Protein AF-0000000073403293 (afdb_homodimer)

Nearest PDB structures (foldseek):
  5ecy-assembly1_E  TM=7.476E-01  e=5.679E-04  Shigella flexneri
  5h4g-assembly1_B  TM=7.187E-01  e=9.114E-04  Pyrococcus horikoshii OT3
  5ecw-assembly1_A  TM=7.256E-01  e=2.086E-03  Shigella flexneri
  5ed0-assembly2_B  TM=7.318E-01  e=2.642E-03  Shigella flexneri
  3tnd-assembly1_G  TM=6.804E-01  e=2.347E-03  Shigella flexneri

Solvent-accessible surface area (backbone atoms only — not comparable to full-atom values): 13677 Å² total; per-residue (Å²): 131,66,45,23,38,34,41,45,46,60,40,46,43,31,69,27,41,91,44,96,39,22,69,38,37,53,60,64,46,71,84,54,53,52,39,31,29,43,40,64,37,51,21,49,36,36,42,76,25,60,88,60,43,68,69,38,40,52,30,37,53,53,46,55,70,72,36,52,61,38,78,58,41,72,68,33,28,52,47,20,13,68,52,76,56,84,81,58,50,64,71,55,28,41,46,52,30,45,52,55,73,45,51,84,45,47,50,38,38,31,42,75,43,67,69,56,46,53,49,39,44,74,72,68,44,49,71,43,64,58,104,130,66,44,22,39,35,41,43,46,60,39,46,43,31,70,29,42,91,44,96,39,20,69,39,38,52,62,66,46,70,84,54,52,52,39,31,30,44,39,65,37,51,20,48,35,35,41,74,25,60,88,61,45,69,69,37,40,53,30,36,52,52,46,54,70,72,38,52,60,39,78,58,41,71,67,34,28,50,48,20,12,68,51,77,58,84,81,58,48,65,73,56,27,41,45,50,28,45,51,54,72,45,50,84,45,47,50,35,38,32,41,75,42,68,69,56,46,53,50,38,44,75,72,69,43,50,72,45,62,59,104

InterPro domains:
  IPR002716 PIN domain [PF01850] (5-121)
  IPR022907 VapC family [MF_00265] (5-127)
  IPR029060 PIN-like domain superfamily [SSF88723] (5-128)

Sequence (262 aa):
MMAAIYLDSSAIVKLAVREPESDALRRYLRTRHPRVSSALARAEVMRALLDKGESARKAGRRALAHLDLLRVDKRVLDLAGGLLPFELRTLDAIHLATAQRLGVDLGRLCTYDDRMRDAAKTLGMAVIAPSMMAAIYLDSSAIVKLAVREPESDALRRYLRTRHPRVSSALARAEVMRALLDKGESARKAGRRALAHLDLLRVDKRVLDLAGGLLPFELRTLDAIHLATAQRLGVDLGRLCTYDDRMRDAAKTLGMAVIAPS

Foldseek 3Di:
DAAEEEEDLQLLLLCLDPDPLSVQSCVVCVPDDDYAWAPLSVVVNQVVCVPVDPSSNVSSVVSVVSHHHDYQDPQLQVQLVPADDPPQDSSLSSRLSVLVVCPPSHDEYEDPDPSSVVSNVVVPGHYDHGD/DAAEEEEDLQLLLLCLDPDPLSVQSCVVCVPDDDYAWAPLSVVVNQVVCVPVDPSSNVSSVVSVVSHHHDYQDPQLQVQLVPADDPPQDSSLSSGLSVLVVCPPSHDEYEDPDPSSVVSNVVVPGHYDHGD

Radius of gyration: 18.86 Å; Cα contacts (8 Å, |Δi|>4): 473; chains: 2; bounding box: 43×56×44 Å

Structure (mmCIF, N/CA/C/O backbone):
data_AF-0000000073403293-model_v1
#
loop_
_entity.id
_entity.type
_entity.pdbx_description
1 polymer 'Ribonuclease VapC'
#
loop_
_atom_site.group_PDB
_atom_site.id
_atom_site.type_symbol
_atom_site.label_atom_id
_atom_site.label_alt_id
_atom_site.label_comp_id
_atom_site.label_asym_id
_atom_site.label_entity_id
_atom_site.label_seq_id
_atom_site.pdbx_PDB_ins_code
_atom_site.Cartn_x
_atom_site.Cartn_y
_atom_site.Cartn_z
_atom_site.occupancy
_atom_site.B_iso_or_equiv
_atom_site.auth_seq_id
_atom_site.auth_comp_id
_atom_site.auth_asym_id
_atom_site.auth_atom_id
_atom_site.pdbx_PDB_model_num
ATOM 1 N N . MET A 1 1 ? 10.82 -28.734 1.763 1 60.81 1 MET A N 1
ATOM 2 C CA . MET A 1 1 ? 9.523 -28.094 1.528 1 60.81 1 MET A CA 1
ATOM 3 C C . MET A 1 1 ? 9.492 -27.422 0.159 1 60.81 1 MET A C 1
ATOM 5 O O . MET A 1 1 ? 10.531 -27.016 -0.367 1 60.81 1 MET A O 1
ATOM 9 N N . MET A 1 2 ? 8.328 -27.641 -0.596 1 81.75 2 MET A N 1
ATOM 10 C CA . MET A 1 2 ? 8.289 -27.094 -1.951 1 81.75 2 MET A CA 1
ATOM 11 C C . MET A 1 2 ? 8.32 -25.578 -1.927 1 81.75 2 MET A C 1
ATOM 13 O O . MET A 1 2 ? 7.781 -24.953 -1.009 1 81.75 2 MET A O 1
ATOM 17 N N . ALA A 1 3 ? 9.094 -25.016 -2.777 1 93.31 3 ALA A N 1
ATOM 18 C CA . ALA A 1 3 ? 9.188 -23.562 -2.869 1 93.31 3 ALA A CA 1
ATOM 19 C C . ALA A 1 3 ? 7.809 -22.938 -3.07 1 93.31 3 ALA A C 1
ATOM 21 O O . ALA A 1 3 ? 6.949 -23.516 -3.738 1 93.31 3 ALA A O 1
ATOM 22 N N . ALA A 1 4 ? 7.504 -21.906 -2.504 1 97.75 4 ALA A N 1
ATOM 23 C CA . ALA A 1 4 ? 6.195 -21.25 -2.496 1 97.75 4 ALA A CA 1
ATOM 24 C C . ALA A 1 4 ? 5.883 -20.625 -3.855 1 97.75 4 ALA A C 1
ATOM 26 O O . ALA A 1 4 ? 6.789 -20.203 -4.574 1 97.75 4 ALA A O 1
ATOM 27 N N . ILE A 1 5 ? 4.625 -20.578 -4.219 1 98.69 5 ILE A N 1
ATOM 28 C CA . ILE A 1 5 ? 4.145 -19.734 -5.309 1 98.69 5 ILE A CA 1
ATOM 29 C C . ILE A 1 5 ? 3.582 -18.422 -4.742 1 98.69 5 ILE A C 1
ATOM 31 O O . ILE A 1 5 ? 2.65 -18.438 -3.938 1 98.69 5 ILE A O 1
ATOM 35 N N . TYR A 1 6 ? 4.191 -17.391 -5.141 1 98.88 6 TYR A N 1
ATOM 36 C CA . TYR A 1 6 ? 3.729 -16.062 -4.746 1 98.88 6 TYR A CA 1
ATOM 37 C C . TYR A 1 6 ? 2.721 -15.508 -5.746 1 98.88 6 TYR A C 1
ATOM 39 O O . TYR A 1 6 ? 3 -15.453 -6.949 1 98.88 6 TYR A O 1
ATOM 47 N N . LEU A 1 7 ? 1.537 -15.133 -5.273 1 98.94 7 LEU A N 1
ATOM 48 C CA . LEU A 1 7 ? 0.513 -14.547 -6.133 1 98.94 7 LEU A CA 1
ATOM 49 C C . LEU A 1 7 ? 0.365 -13.055 -5.863 1 98.94 7 LEU A C 1
ATOM 51 O O . LEU A 1 7 ? 0.128 -12.641 -4.723 1 98.94 7 LEU A O 1
ATOM 55 N N . ASP A 1 8 ? 0.512 -12.188 -6.93 1 98.81 8 ASP A N 1
ATOM 56 C CA . ASP A 1 8 ? 0.119 -10.797 -6.727 1 98.81 8 ASP A CA 1
ATOM 57 C C . ASP A 1 8 ? -1.388 -10.617 -6.902 1 98.81 8 ASP A C 1
ATOM 59 O O . ASP A 1 8 ? -2.115 -11.594 -7.086 1 98.81 8 ASP A O 1
ATOM 63 N N . SER A 1 9 ? -1.881 -9.406 -6.879 1 98.75 9 SER A N 1
ATOM 64 C CA . SER A 1 9 ? -3.32 -9.172 -6.852 1 98.75 9 SER A CA 1
ATOM 65 C C . SER A 1 9 ? -3.963 -9.523 -8.188 1 98.75 9 SER A C 1
ATOM 67 O O . SER A 1 9 ? -5.109 -9.969 -8.227 1 98.75 9 SER A O 1
ATOM 69 N N . SER A 1 10 ? -3.23 -9.328 -9.297 1 98.62 10 SER A N 1
ATOM 70 C CA . SER A 1 10 ? -3.799 -9.672 -10.594 1 98.62 10 SER A CA 1
ATOM 71 C C . SER A 1 10 ? -4.102 -11.164 -10.695 1 98.62 10 SER A C 1
ATOM 73 O O . SER A 1 10 ? -5.105 -11.562 -11.289 1 98.62 10 SER A O 1
ATOM 75 N N . ALA A 1 11 ? -3.246 -11.992 -10.125 1 98.81 11 ALA A N 1
ATOM 76 C CA . ALA A 1 11 ? -3.459 -13.438 -10.102 1 98.81 11 ALA A CA 1
ATOM 77 C C . ALA A 1 11 ? -4.609 -13.812 -9.172 1 98.81 11 ALA A C 1
ATOM 79 O O . ALA A 1 11 ? -5.434 -14.664 -9.5 1 98.81 11 ALA A O 1
ATOM 80 N N . ILE A 1 12 ? -4.707 -13.195 -8.078 1 98.88 12 ILE A N 1
ATOM 81 C CA . ILE A 1 12 ? -5.73 -13.523 -7.09 1 98.88 12 ILE A CA 1
ATOM 82 C C . ILE A 1 12 ? -7.109 -13.148 -7.633 1 98.88 12 ILE A C 1
ATOM 84 O O . ILE A 1 12 ? -8.078 -13.898 -7.457 1 98.88 12 ILE A O 1
ATOM 88 N N . VAL A 1 13 ? -7.191 -11.984 -8.297 1 98.69 13 VAL A N 1
ATOM 89 C CA . VAL A 1 13 ? -8.453 -11.57 -8.906 1 98.69 13 VAL A CA 1
ATOM 90 C C . VAL A 1 13 ? -8.914 -12.617 -9.914 1 98.69 13 VAL A C 1
ATOM 92 O O . VAL A 1 13 ? -10.109 -12.93 -9.984 1 98.69 13 VAL A O 1
ATOM 95 N N . LYS A 1 14 ? -7.988 -13.25 -10.617 1 98.38 14 LYS A N 1
ATOM 96 C CA . LYS A 1 14 ? -8.32 -14.273 -11.602 1 98.38 14 LYS A CA 1
ATOM 97 C C . LYS A 1 14 ? -8.859 -15.531 -10.922 1 98.38 14 LYS A C 1
ATOM 99 O O . LYS A 1 14 ? -9.586 -16.312 -11.539 1 98.38 14 LYS A O 1
ATOM 104 N N . LEU A 1 15 ? -8.477 -15.75 -9.672 1 98.25 15 LEU A N 1
ATOM 105 C CA . LEU A 1 15 ? -9 -16.875 -8.922 1 98.25 15 LEU A CA 1
ATOM 106 C C . LEU A 1 15 ? -10.406 -16.578 -8.391 1 98.25 15 LEU A C 1
ATOM 108 O O . LEU A 1 15 ? -11.18 -17.5 -8.125 1 98.25 15 LEU A O 1
ATOM 112 N N . ALA A 1 16 ? -10.734 -15.297 -8.258 1 98.25 16 ALA A N 1
ATOM 113 C CA . ALA A 1 16 ? -12 -14.875 -7.656 1 98.25 16 ALA A CA 1
ATOM 114 C C . ALA A 1 16 ? -13.094 -14.75 -8.711 1 98.25 16 ALA A C 1
ATOM 116 O O . ALA A 1 16 ? -14.219 -15.227 -8.5 1 98.25 16 ALA A O 1
ATOM 117 N N . VAL A 1 17 ? -12.789 -14.086 -9.812 1 97.56 17 VAL A N 1
ATOM 118 C CA . VAL A 1 17 ? -13.758 -13.852 -10.875 1 97.56 17 VAL A CA 1
ATOM 119 C C . VAL A 1 17 ? -13.242 -14.438 -12.18 1 97.56 17 VAL A C 1
ATOM 121 O O . VAL A 1 17 ? -12.055 -14.352 -12.484 1 97.56 17 VAL A O 1
ATOM 124 N N . ARG A 1 18 ? -14.094 -15.055 -12.945 1 96.12 18 ARG A N 1
ATOM 125 C CA . ARG A 1 18 ? -13.695 -15.695 -14.195 1 96.12 18 ARG A CA 1
ATOM 126 C C . ARG A 1 18 ? -13.266 -14.664 -15.234 1 96.12 18 ARG A C 1
ATOM 128 O O . ARG A 1 18 ? -14.031 -13.758 -15.57 1 96.12 18 ARG A O 1
ATOM 135 N N . GLU A 1 19 ? -12.133 -14.758 -15.602 1 95.81 19 GLU A N 1
ATOM 136 C CA . GLU A 1 19 ? -11.453 -13.969 -16.625 1 95.81 19 GLU A CA 1
ATOM 137 C C . GLU A 1 19 ? -10.578 -14.852 -17.516 1 95.81 19 GLU A C 1
ATOM 139 O O . GLU A 1 19 ? -10.414 -16.047 -17.25 1 95.81 19 GLU A O 1
ATOM 144 N N . PRO A 1 20 ? -10.195 -14.211 -18.688 1 97.25 20 PRO A N 1
ATOM 145 C CA . PRO A 1 20 ? -9.188 -14.961 -19.453 1 97.25 20 PRO A CA 1
ATOM 146 C C . PRO A 1 20 ? -8.07 -15.508 -18.562 1 97.25 20 PRO A C 1
ATOM 148 O O . PRO A 1 20 ? -7.605 -14.812 -17.656 1 97.25 20 PRO A O 1
ATOM 151 N N . GLU A 1 21 ? -7.637 -16.812 -18.609 1 98.06 21 GLU A N 1
ATOM 152 C CA . GLU A 1 21 ? -6.527 -17.531 -17.984 1 98.06 21 GLU A CA 1
ATOM 153 C C . GLU A 1 21 ? -6.922 -18.062 -16.609 1 98.06 21 GLU A C 1
ATOM 155 O O . GLU A 1 21 ? -6.121 -18.719 -15.938 1 98.06 21 GLU A O 1
ATOM 160 N N . SER A 1 22 ? -8.188 -17.766 -16.156 1 98.5 22 SER A N 1
ATOM 161 C CA . SER A 1 22 ? -8.617 -18.234 -14.844 1 98.5 22 SER A CA 1
ATOM 162 C C . SER A 1 22 ? -8.516 -19.75 -14.734 1 98.5 22 SER A C 1
ATOM 164 O O . SER A 1 22 ? -7.965 -20.266 -13.766 1 98.5 22 SER A O 1
ATOM 166 N N . ASP A 1 23 ? -9.023 -20.438 -15.75 1 98.25 23 ASP A N 1
ATOM 167 C CA . ASP A 1 23 ? -9.031 -21.906 -15.695 1 98.25 23 ASP A CA 1
ATOM 168 C C . ASP A 1 23 ? -7.617 -22.469 -15.719 1 98.25 23 ASP A C 1
ATOM 170 O O . ASP A 1 23 ? -7.305 -23.406 -14.977 1 98.25 23 ASP A O 1
ATOM 174 N N . ALA A 1 24 ? -6.773 -21.891 -16.531 1 98.62 24 ALA A N 1
ATOM 175 C CA . ALA A 1 24 ? -5.379 -22.328 -16.594 1 98.62 24 ALA A CA 1
ATOM 176 C C . ALA A 1 24 ? -4.66 -22.094 -15.273 1 98.62 24 ALA A C 1
ATOM 178 O O . ALA A 1 24 ? -3.895 -22.938 -14.82 1 98.62 24 ALA A O 1
ATOM 179 N N . LEU A 1 25 ? -4.93 -20.953 -14.664 1 98.75 25 LEU A N 1
ATOM 180 C CA . LEU A 1 25 ? -4.309 -20.641 -13.383 1 98.75 25 LEU A CA 1
ATOM 181 C C . LEU A 1 25 ? -4.773 -21.609 -12.297 1 98.75 25 LEU A C 1
ATOM 183 O O . LEU A 1 25 ? -3.959 -22.125 -11.531 1 98.75 25 LEU A O 1
ATOM 187 N N . ARG A 1 26 ? -6.035 -21.875 -12.234 1 98.25 26 ARG A N 1
ATOM 188 C CA . ARG A 1 26 ? -6.578 -22.797 -11.242 1 98.25 26 ARG A CA 1
ATOM 189 C C . ARG A 1 26 ? -5.984 -24.188 -11.398 1 98.25 26 ARG A C 1
ATOM 191 O O . ARG A 1 26 ? -5.633 -24.828 -10.406 1 98.25 26 ARG A O 1
ATOM 198 N N . ARG A 1 27 ? -5.871 -24.609 -12.625 1 98.06 27 ARG A N 1
ATOM 199 C CA . ARG A 1 27 ? -5.289 -25.922 -12.898 1 98.06 27 ARG A CA 1
ATOM 200 C C . ARG A 1 27 ? -3.832 -25.969 -12.445 1 98.06 27 ARG A C 1
ATOM 202 O O . ARG A 1 27 ? -3.404 -26.953 -11.828 1 98.06 27 ARG A O 1
ATOM 209 N N . TYR A 1 28 ? -3.105 -24.938 -12.727 1 98.25 28 TYR A N 1
ATOM 210 C CA . TYR A 1 28 ? -1.692 -24.859 -12.375 1 98.25 28 TYR A CA 1
ATOM 211 C C . TYR A 1 28 ? -1.506 -24.922 -10.859 1 98.25 28 TYR A C 1
ATOM 213 O O . TYR A 1 28 ? -0.584 -25.578 -10.375 1 98.25 28 TYR A O 1
ATOM 221 N N . LEU A 1 29 ? -2.387 -24.266 -10.141 1 97.81 29 LEU A N 1
ATOM 222 C CA . LEU A 1 29 ? -2.223 -24.094 -8.703 1 97.81 29 LEU A CA 1
ATOM 223 C C . LEU A 1 29 ? -2.781 -25.297 -7.945 1 97.81 29 LEU A C 1
ATOM 225 O O . LEU A 1 29 ? -2.535 -25.438 -6.746 1 97.81 29 LEU A O 1
ATOM 229 N N . ARG A 1 30 ? -3.506 -26.125 -8.555 1 95.75 30 ARG A N 1
ATOM 230 C CA . ARG A 1 30 ? -4.281 -27.172 -7.91 1 95.75 30 ARG A CA 1
ATOM 231 C C . ARG A 1 30 ? -3.406 -28 -6.969 1 95.75 30 ARG A C 1
ATOM 233 O O . ARG A 1 30 ? -3.82 -28.312 -5.852 1 95.75 30 ARG A O 1
ATOM 240 N N . THR A 1 31 ? -2.141 -28.266 -7.305 1 93.94 31 THR A N 1
ATOM 241 C CA . THR A 1 31 ? -1.297 -29.156 -6.508 1 93.94 31 THR A CA 1
ATOM 242 C C . THR A 1 31 ? -0.053 -28.422 -6.02 1 93.94 31 THR A C 1
ATOM 244 O O . THR A 1 31 ? 0.928 -29.047 -5.617 1 93.94 31 THR A O 1
ATOM 247 N N . ARG A 1 32 ? -0.084 -27.156 -6.141 1 94.69 32 ARG A N 1
ATOM 248 C CA . ARG A 1 32 ? 1.127 -26.391 -5.824 1 94.69 32 ARG A CA 1
ATOM 249 C C . ARG A 1 32 ? 0.932 -25.547 -4.578 1 94.69 32 ARG A C 1
ATOM 251 O O . ARG A 1 32 ? 0.174 -24.562 -4.602 1 94.69 32 ARG A O 1
ATOM 258 N N . HIS A 1 33 ? 1.599 -26 -3.58 1 95.12 33 HIS A N 1
ATOM 259 C CA . HIS A 1 33 ? 1.605 -25.344 -2.275 1 95.12 33 HIS A CA 1
ATOM 260 C C . HIS A 1 33 ? 3.023 -25.234 -1.728 1 95.12 33 HIS A C 1
ATOM 262 O O . HIS A 1 33 ? 3.904 -26.016 -2.096 1 95.12 33 HIS A O 1
ATOM 268 N N . PRO A 1 34 ? 3.232 -24.281 -0.813 1 97.56 34 PRO A N 1
ATOM 269 C CA . PRO A 1 34 ? 2.311 -23.266 -0.304 1 97.56 34 PRO A CA 1
ATOM 270 C C . PRO A 1 34 ? 2.074 -22.141 -1.299 1 97.56 34 PRO A C 1
ATOM 272 O O . PRO A 1 34 ? 2.924 -21.875 -2.152 1 97.56 34 PRO A O 1
ATOM 275 N N . ARG A 1 35 ? 0.909 -21.469 -1.306 1 98.69 35 ARG A N 1
ATOM 276 C CA . ARG A 1 35 ? 0.543 -20.25 -2.014 1 98.69 35 ARG A CA 1
ATOM 277 C C . ARG A 1 35 ? 0.546 -19.047 -1.073 1 98.69 35 ARG A C 1
ATOM 279 O O . ARG A 1 35 ? -0.118 -19.062 -0.035 1 98.69 35 ARG A O 1
ATOM 286 N N . VAL A 1 36 ? 1.301 -18.062 -1.451 1 98.81 36 VAL A N 1
ATOM 287 C CA . VAL A 1 36 ? 1.51 -16.938 -0.535 1 98.81 36 VAL A CA 1
ATOM 288 C C . VAL A 1 36 ? 1.297 -15.617 -1.271 1 98.81 36 VAL A C 1
ATOM 290 O O . VAL A 1 36 ? 1.32 -15.578 -2.504 1 98.81 36 VAL A O 1
ATOM 293 N N . SER A 1 37 ? 1.006 -14.617 -0.572 1 98.94 37 SER A N 1
ATOM 294 C CA . SER A 1 37 ? 0.943 -13.25 -1.067 1 98.94 37 SER A CA 1
ATOM 295 C C . SER A 1 37 ? 1.215 -12.242 0.049 1 98.94 37 SER A C 1
ATOM 297 O O . SER A 1 37 ? 1.333 -12.625 1.216 1 98.94 37 SER A O 1
ATOM 299 N N . SER A 1 38 ? 1.418 -11.039 -0.344 1 98.94 38 SER A N 1
ATOM 300 C CA . SER A 1 38 ? 1.429 -9.945 0.627 1 98.94 38 SER A CA 1
ATOM 301 C C . SER A 1 38 ? 0.04 -9.719 1.212 1 98.94 38 SER A C 1
ATOM 303 O O . SER A 1 38 ? -0.958 -9.75 0.488 1 98.94 38 SER A O 1
ATOM 305 N N . ALA A 1 39 ? -0.044 -9.391 2.531 1 98.94 39 ALA A N 1
ATOM 306 C CA . ALA A 1 39 ? -1.31 -8.984 3.137 1 98.94 39 ALA A CA 1
ATOM 307 C C . ALA A 1 39 ? -1.905 -7.777 2.41 1 98.94 39 ALA A C 1
ATOM 309 O O . ALA A 1 39 ? -3.109 -7.531 2.492 1 98.94 39 ALA A O 1
ATOM 310 N N . LEU A 1 40 ? -1.099 -7.07 1.65 1 98.94 40 LEU A N 1
ATOM 311 C CA . LEU A 1 40 ? -1.535 -5.945 0.831 1 98.94 40 LEU A CA 1
ATOM 312 C C . LEU A 1 40 ? -2.689 -6.355 -0.08 1 98.94 40 LEU A C 1
ATOM 314 O O . LEU A 1 40 ? -3.576 -5.547 -0.363 1 98.94 40 LEU A O 1
ATOM 318 N N . ALA A 1 41 ? -2.727 -7.602 -0.45 1 98.94 41 ALA A N 1
ATOM 319 C CA . ALA A 1 41 ? -3.721 -8.125 -1.385 1 98.94 41 ALA A CA 1
ATOM 320 C C . ALA A 1 41 ? -5.125 -8.023 -0.799 1 98.94 41 ALA A C 1
ATOM 322 O O . ALA A 1 41 ? -6.113 -7.98 -1.54 1 98.94 41 ALA A O 1
ATOM 323 N N . ARG A 1 42 ? -5.266 -8.023 0.544 1 98.94 42 ARG A N 1
ATOM 324 C CA . ARG A 1 42 ? -6.57 -7.863 1.178 1 98.94 42 ARG A CA 1
ATOM 325 C C . ARG A 1 42 ? -7.27 -6.602 0.682 1 98.94 42 ARG A C 1
ATOM 327 O O . ARG A 1 42 ? -8.453 -6.641 0.328 1 98.94 42 ARG A O 1
ATOM 334 N N . ALA A 1 43 ? -6.527 -5.484 0.615 1 98.94 43 ALA A N 1
ATOM 335 C CA . ALA A 1 43 ? -7.102 -4.234 0.13 1 98.94 43 ALA A CA 1
ATOM 336 C C . ALA A 1 43 ? -7.254 -4.25 -1.389 1 98.94 43 ALA A C 1
ATOM 338 O O . ALA A 1 43 ? -8.305 -3.896 -1.918 1 98.94 43 ALA A O 1
ATOM 339 N N . GLU A 1 44 ? -6.227 -4.719 -2.074 1 98.88 44 GLU A N 1
ATOM 340 C CA . GLU A 1 44 ? -6.141 -4.621 -3.529 1 98.88 44 GLU A CA 1
ATOM 341 C C . GLU A 1 44 ? -7.258 -5.418 -4.199 1 98.88 44 GLU A C 1
ATOM 343 O O . GLU A 1 44 ? -7.941 -4.906 -5.09 1 98.88 44 GLU A O 1
ATOM 348 N N . VAL A 1 45 ? -7.406 -6.645 -3.777 1 98.88 45 VAL A N 1
ATOM 349 C CA . VAL A 1 45 ? -8.367 -7.547 -4.41 1 98.88 45 VAL A CA 1
ATOM 350 C C . VAL A 1 45 ? -9.789 -7.066 -4.133 1 98.88 45 VAL A C 1
ATOM 352 O O . VAL A 1 45 ? -10.609 -6.988 -5.047 1 98.88 45 VAL A O 1
ATOM 355 N N . MET A 1 46 ? -10.07 -6.672 -2.869 1 98.81 46 MET A N 1
ATOM 356 C CA . MET A 1 46 ? -11.422 -6.242 -2.516 1 98.81 46 MET A CA 1
ATOM 357 C C . MET A 1 46 ? -11.781 -4.934 -3.211 1 98.81 46 MET A C 1
ATOM 359 O O . MET A 1 46 ? -12.914 -4.746 -3.645 1 98.81 46 MET A O 1
ATOM 363 N N . ARG A 1 47 ? -10.828 -4.055 -3.354 1 98.69 47 ARG A N 1
ATOM 364 C CA . ARG A 1 47 ? -11.102 -2.814 -4.07 1 98.69 47 ARG A CA 1
ATOM 365 C C . ARG A 1 47 ? -11.359 -3.08 -5.551 1 98.69 47 ARG A C 1
ATOM 367 O O . ARG A 1 47 ? -12.219 -2.445 -6.16 1 98.69 47 ARG A O 1
ATOM 374 N N . ALA A 1 48 ? -10.617 -3.955 -6.172 1 98.06 48 ALA A N 1
ATOM 375 C CA . ALA A 1 48 ? -10.773 -4.285 -7.586 1 98.06 48 ALA A CA 1
ATOM 376 C C . ALA A 1 48 ? -12.156 -4.859 -7.863 1 98.06 48 ALA A C 1
ATOM 378 O O . ALA A 1 48 ? -12.664 -4.754 -8.984 1 98.06 48 ALA A O 1
ATOM 379 N N . LEU A 1 49 ? -12.758 -5.438 -6.824 1 98.25 49 LEU A N 1
ATOM 380 C CA . LEU A 1 49 ? -14.016 -6.148 -7.031 1 98.25 49 LEU A CA 1
ATOM 381 C C . LEU A 1 49 ? -15.188 -5.352 -6.473 1 98.25 49 LEU A C 1
ATOM 383 O O . LEU A 1 49 ? -16.328 -5.832 -6.465 1 98.25 49 LEU A O 1
ATOM 387 N N . LEU A 1 50 ? -14.906 -4.188 -5.957 1 97.38 50 LEU A N 1
ATOM 388 C CA . LEU A 1 50 ? -15.859 -3.391 -5.199 1 97.38 50 LEU A CA 1
ATOM 389 C C . LEU A 1 50 ? -17.125 -3.133 -6.02 1 97.38 50 LEU A C 1
ATOM 391 O O . LEU A 1 50 ? -18.234 -3.174 -5.484 1 97.38 50 LEU A O 1
ATOM 395 N N . ASP A 1 51 ? -17 -2.908 -7.293 1 96.31 51 ASP A N 1
ATOM 396 C CA . ASP A 1 51 ? -18.141 -2.547 -8.125 1 96.31 51 ASP A CA 1
ATOM 397 C C . ASP A 1 51 ? -18.625 -3.74 -8.953 1 96.31 51 ASP A C 1
ATOM 399 O O . ASP A 1 51 ? -19.344 -3.574 -9.938 1 96.31 51 ASP A O 1
ATOM 403 N N . LYS A 1 52 ? -18.156 -4.992 -8.625 1 96.62 52 LYS A N 1
ATOM 404 C CA . LYS A 1 52 ? -18.453 -6.164 -9.438 1 96.62 52 LYS A CA 1
ATOM 405 C C . LYS A 1 52 ? -19.547 -7.012 -8.797 1 96.62 52 LYS A C 1
ATOM 407 O O . LYS A 1 52 ? -19.828 -8.125 -9.25 1 96.62 52 LYS A O 1
ATOM 412 N N . GLY A 1 53 ? -20.172 -6.496 -7.699 1 95.56 53 GLY A N 1
ATOM 413 C CA . GLY A 1 53 ? -21.281 -7.188 -7.066 1 95.56 53 GLY A CA 1
ATOM 414 C C . GLY A 1 53 ? -20.859 -8.031 -5.875 1 95.56 53 GLY A C 1
ATOM 415 O O . GLY A 1 53 ? -19.688 -8.336 -5.707 1 95.56 53 GLY A O 1
ATOM 416 N N . GLU A 1 54 ? -21.812 -8.438 -5.062 1 96.88 54 GLU A N 1
ATOM 417 C CA . GLU A 1 54 ? -21.562 -9.133 -3.801 1 96.88 54 GLU A CA 1
ATOM 418 C C . GLU A 1 54 ? -20.953 -10.516 -4.039 1 96.88 54 GLU A C 1
ATOM 420 O O . GLU A 1 54 ? -20.109 -10.969 -3.264 1 96.88 54 GLU A O 1
ATOM 425 N N . SER A 1 55 ? -21.39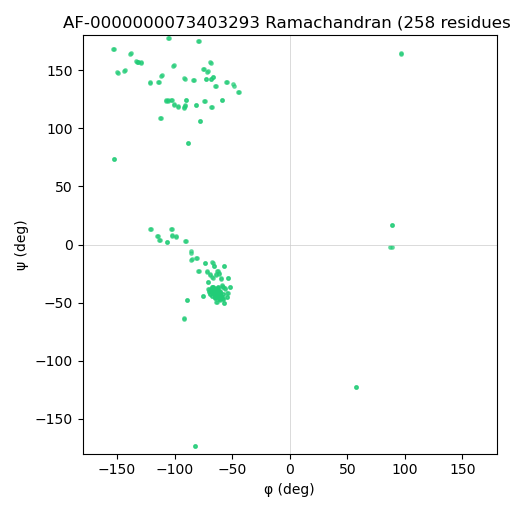1 -11.164 -5.09 1 97.94 55 SER A N 1
ATOM 426 C CA . SER A 1 55 ? -20.859 -12.484 -5.402 1 97.94 55 SER A CA 1
ATOM 427 C C . SER A 1 55 ? -19.359 -12.43 -5.691 1 97.94 55 SER A C 1
ATOM 429 O O . SER A 1 55 ? -18.594 -13.281 -5.23 1 97.94 55 SER A O 1
ATOM 431 N N . ALA A 1 56 ? -18.953 -11.414 -6.457 1 98.19 56 ALA A N 1
ATOM 432 C CA . ALA A 1 56 ? -17.531 -11.219 -6.762 1 98.19 56 ALA A CA 1
ATOM 433 C C . ALA A 1 56 ? -16.734 -10.93 -5.492 1 98.19 56 ALA A C 1
ATOM 435 O O . ALA A 1 56 ? -15.641 -11.469 -5.309 1 98.19 56 ALA A O 1
ATOM 436 N N . ARG A 1 57 ? -17.328 -10.141 -4.629 1 98.31 57 ARG A N 1
ATOM 437 C CA . ARG A 1 57 ? -16.656 -9.781 -3.389 1 98.31 57 ARG A CA 1
ATOM 438 C C . ARG A 1 57 ? -16.516 -10.984 -2.469 1 98.31 57 ARG A C 1
ATOM 440 O O . ARG A 1 57 ? -15.477 -11.172 -1.831 1 98.31 57 ARG A O 1
ATOM 447 N N . LYS A 1 58 ? -17.516 -11.82 -2.395 1 98.56 58 LYS A N 1
ATOM 448 C CA . LYS A 1 58 ? -17.453 -13.055 -1.618 1 98.56 58 LYS A CA 1
ATOM 449 C C . LYS A 1 58 ? -16.375 -13.992 -2.168 1 98.56 58 LYS A C 1
ATOM 451 O O . LYS A 1 58 ? -15.633 -14.609 -1.402 1 98.56 58 LYS A O 1
ATOM 456 N N . ALA A 1 59 ? -16.281 -14.094 -3.5 1 98.75 59 ALA A N 1
ATOM 457 C CA . ALA A 1 59 ? -15.273 -14.922 -4.148 1 98.75 59 ALA A CA 1
ATOM 458 C C . ALA A 1 59 ? -13.867 -14.398 -3.861 1 98.75 59 ALA A C 1
ATOM 460 O O . ALA A 1 59 ? -12.938 -15.18 -3.672 1 98.75 59 ALA A O 1
ATOM 461 N N . GLY A 1 60 ? -13.758 -13.094 -3.883 1 98.81 60 GLY A N 1
ATOM 462 C CA . GLY A 1 60 ? -12.484 -12.492 -3.525 1 98.81 60 GLY A CA 1
ATOM 463 C C . GLY A 1 60 ? -12.031 -12.844 -2.119 1 98.81 60 GLY A C 1
ATOM 464 O O . GLY A 1 60 ? -10.875 -13.211 -1.908 1 98.81 60 GLY A O 1
ATOM 465 N N . ARG A 1 61 ? -12.977 -12.773 -1.159 1 98.75 61 ARG A N 1
ATOM 466 C CA . ARG A 1 61 ? -12.672 -13.125 0.223 1 98.75 61 ARG A CA 1
ATOM 467 C C . ARG A 1 61 ? -12.266 -14.594 0.338 1 98.75 61 ARG A C 1
ATOM 469 O O . ARG A 1 61 ? -11.352 -14.93 1.088 1 98.75 61 ARG A O 1
ATOM 476 N N . ARG A 1 62 ? -12.945 -15.383 -0.398 1 98.75 62 ARG A N 1
ATOM 477 C CA . ARG A 1 62 ? -12.625 -16.812 -0.393 1 98.75 62 ARG A CA 1
ATOM 478 C C . ARG A 1 62 ? -11.234 -17.062 -0.967 1 98.75 62 ARG A C 1
ATOM 480 O O . ARG A 1 62 ? -10.469 -17.859 -0.423 1 98.75 62 ARG A O 1
ATOM 487 N N . ALA A 1 63 ? -10.898 -16.438 -2.09 1 98.81 63 ALA A N 1
ATOM 488 C CA . ALA A 1 63 ? -9.578 -16.578 -2.695 1 98.81 63 ALA A CA 1
ATOM 489 C C . ALA A 1 63 ? -8.477 -16.156 -1.725 1 98.81 63 ALA A C 1
ATOM 491 O O . ALA A 1 63 ? -7.465 -16.844 -1.581 1 98.81 63 ALA A O 1
ATOM 492 N N . LEU A 1 64 ? -8.711 -15.078 -1.051 1 98.88 64 LEU A N 1
ATOM 493 C CA . LEU A 1 64 ? -7.738 -14.562 -0.095 1 98.88 64 LEU A CA 1
ATOM 494 C C . LEU A 1 64 ? -7.578 -15.516 1.087 1 98.88 64 LEU A C 1
ATOM 496 O O . LEU A 1 64 ? -6.473 -15.695 1.6 1 98.88 64 LEU A O 1
ATOM 500 N N . ALA A 1 65 ? -8.672 -16.125 1.494 1 98.62 65 ALA A N 1
ATOM 501 C CA . ALA A 1 65 ? -8.672 -17 2.662 1 98.62 65 ALA A CA 1
ATOM 502 C C . ALA A 1 65 ? -7.855 -18.266 2.402 1 98.62 65 ALA A C 1
ATOM 504 O O . ALA A 1 65 ? -7.449 -18.953 3.344 1 98.62 65 ALA A O 1
ATOM 505 N N . HIS A 1 66 ? -7.551 -18.547 1.16 1 97.75 66 HIS A N 1
ATOM 506 C CA . HIS A 1 66 ? -6.828 -19.766 0.8 1 97.75 66 HIS A CA 1
ATOM 507 C C . HIS A 1 66 ? -5.344 -19.484 0.603 1 97.75 66 HIS A C 1
ATOM 509 O O . HIS A 1 66 ? -4.594 -20.359 0.167 1 97.75 66 HIS A O 1
ATOM 515 N N . LEU A 1 67 ? -4.941 -18.328 0.907 1 98.75 67 LEU A N 1
ATOM 516 C CA . LEU A 1 67 ? -3.543 -17.922 0.783 1 98.75 67 LEU A CA 1
ATOM 517 C C . LEU A 1 67 ? -2.922 -17.688 2.156 1 98.75 67 LEU A C 1
ATOM 519 O O . LEU A 1 67 ? -3.609 -17.281 3.092 1 98.75 67 LEU A O 1
ATOM 523 N N . ASP A 1 68 ? -1.663 -18.016 2.271 1 98.62 68 ASP A N 1
ATOM 524 C CA . ASP A 1 68 ? -0.886 -17.469 3.383 1 98.62 68 ASP A CA 1
ATOM 525 C C . ASP A 1 68 ? -0.479 -16.031 3.117 1 98.62 68 ASP A C 1
ATOM 527 O O . ASP A 1 68 ? 0.427 -15.766 2.322 1 98.62 68 ASP A O 1
ATOM 531 N N . LEU A 1 69 ? -1.107 -15.07 3.779 1 98.88 69 LEU A N 1
ATOM 532 C CA . LEU A 1 69 ? -0.834 -13.656 3.568 1 98.88 69 LEU A CA 1
ATOM 533 C C . LEU A 1 69 ? 0.243 -13.164 4.527 1 98.88 69 LEU A C 1
ATOM 535 O O . LEU A 1 69 ? 0.051 -13.18 5.746 1 98.88 69 LEU A O 1
ATOM 539 N N . LEU A 1 70 ? 1.287 -12.734 3.949 1 98.88 70 LEU A N 1
ATOM 540 C CA . LEU A 1 70 ? 2.436 -12.281 4.727 1 98.88 70 LEU A CA 1
ATOM 541 C C . LEU A 1 70 ? 2.256 -10.828 5.16 1 98.88 70 LEU A C 1
ATOM 543 O O . LEU A 1 70 ? 1.781 -10 4.383 1 98.88 70 LEU A O 1
ATOM 547 N N . ARG A 1 71 ? 2.67 -10.531 6.34 1 98.75 71 ARG A N 1
ATOM 548 C CA . ARG A 1 71 ? 2.441 -9.219 6.934 1 98.75 71 ARG A CA 1
ATOM 549 C C . ARG A 1 71 ? 3.211 -8.141 6.184 1 98.75 71 ARG A C 1
ATOM 551 O O . ARG A 1 71 ? 4.352 -8.352 5.77 1 98.75 71 ARG A O 1
ATOM 558 N N . VAL A 1 72 ? 2.57 -6.984 6.102 1 98.81 72 VAL A N 1
ATOM 559 C CA . VAL A 1 72 ? 3.238 -5.77 5.641 1 98.81 72 VAL A CA 1
ATOM 560 C C . VAL A 1 72 ? 3.891 -5.059 6.82 1 98.81 72 VAL A C 1
ATOM 562 O O . VAL A 1 72 ? 3.307 -4.137 7.398 1 98.81 72 VAL A O 1
ATOM 565 N N . ASP A 1 73 ? 5.109 -5.465 7.098 1 98.75 73 ASP A N 1
ATOM 566 C CA . ASP A 1 73 ? 5.766 -4.922 8.289 1 98.75 73 ASP A CA 1
ATOM 567 C C . ASP A 1 73 ? 6.832 -3.898 7.906 1 98.75 73 ASP A C 1
ATOM 569 O O . ASP A 1 73 ? 7 -3.578 6.727 1 98.75 73 ASP A O 1
ATOM 573 N N . LYS A 1 74 ? 7.43 -3.342 8.961 1 98.62 74 LYS A N 1
ATOM 574 C CA . LYS A 1 74 ? 8.422 -2.287 8.781 1 98.62 74 LYS A CA 1
ATOM 575 C C . LYS A 1 74 ? 9.531 -2.734 7.828 1 98.62 74 LYS A C 1
ATOM 577 O O . LYS A 1 74 ? 9.961 -1.966 6.965 1 98.62 74 LYS A O 1
ATOM 582 N N . ARG A 1 75 ? 10 -3.955 7.941 1 98.56 75 ARG A N 1
ATOM 583 C CA . ARG A 1 75 ? 11.102 -4.461 7.121 1 98.56 75 ARG A CA 1
ATOM 584 C C . ARG A 1 75 ? 10.711 -4.504 5.648 1 98.56 75 ARG A C 1
ATOM 586 O O . ARG A 1 75 ? 11.477 -4.074 4.785 1 98.56 75 ARG A O 1
ATOM 593 N N . VAL A 1 76 ? 9.5 -5.008 5.352 1 98.88 76 VAL A N 1
ATOM 594 C CA . VAL A 1 76 ? 9.016 -5.09 3.98 1 98.88 76 VAL A CA 1
ATOM 595 C C . VAL A 1 76 ? 8.875 -3.684 3.398 1 98.88 76 VAL A C 1
ATOM 597 O O . VAL A 1 76 ? 9.289 -3.43 2.266 1 98.88 76 VAL A O 1
ATOM 600 N N . LEU A 1 77 ? 8.328 -2.758 4.164 1 98.94 77 LEU A N 1
ATOM 601 C CA . LEU A 1 77 ? 8.086 -1.403 3.684 1 98.94 77 LEU A CA 1
ATOM 602 C C . LEU A 1 77 ? 9.398 -0.668 3.443 1 98.94 77 LEU A C 1
ATOM 604 O O . LEU A 1 77 ? 9.539 0.065 2.461 1 98.94 77 LEU A O 1
ATOM 608 N N . ASP A 1 78 ? 10.352 -0.884 4.332 1 98.75 78 ASP A N 1
ATOM 609 C CA . ASP A 1 78 ? 11.656 -0.262 4.145 1 98.75 78 ASP A CA 1
ATOM 610 C C . ASP A 1 78 ? 12.352 -0.81 2.9 1 98.75 78 ASP A C 1
ATOM 612 O O . ASP A 1 78 ? 12.953 -0.053 2.133 1 98.75 78 ASP A O 1
ATOM 616 N N . LEU A 1 79 ? 12.289 -2.109 2.695 1 98.56 79 LEU A N 1
ATOM 617 C CA . LEU A 1 79 ? 12.852 -2.721 1.501 1 98.56 79 LEU A CA 1
ATOM 618 C C . LEU A 1 79 ? 12.18 -2.189 0.242 1 98.56 79 LEU A C 1
ATOM 620 O O . LEU A 1 79 ? 12.852 -1.812 -0.718 1 98.56 79 LEU A O 1
ATOM 624 N N . ALA A 1 80 ? 10.875 -2.115 0.198 1 98.81 80 ALA A N 1
ATOM 625 C CA . ALA A 1 80 ? 10.102 -1.635 -0.945 1 98.81 80 ALA A CA 1
ATOM 626 C C . ALA A 1 80 ? 10.5 -0.21 -1.317 1 98.81 80 ALA A C 1
ATOM 628 O O . ALA A 1 80 ? 10.547 0.141 -2.5 1 98.81 80 ALA A O 1
ATOM 629 N N . GLY A 1 81 ? 10.797 0.584 -0.302 1 98.62 81 GLY A N 1
ATOM 630 C CA . GLY A 1 81 ? 11.148 1.98 -0.51 1 98.62 81 GLY A CA 1
ATOM 631 C C . GLY A 1 81 ? 12.414 2.164 -1.324 1 98.62 81 GLY A C 1
ATOM 632 O O . GLY A 1 81 ? 12.609 3.211 -1.944 1 98.62 81 GLY A O 1
ATOM 633 N N . GLY A 1 82 ? 13.258 1.147 -1.343 1 97.81 82 GLY A N 1
ATOM 634 C CA . GLY A 1 82 ? 14.555 1.281 -1.995 1 97.81 82 GLY A CA 1
ATOM 635 C C . GLY A 1 82 ? 14.695 0.411 -3.23 1 97.81 82 GLY A C 1
ATOM 636 O O . GLY A 1 82 ? 15.742 0.402 -3.875 1 97.81 82 GLY A O 1
ATOM 637 N N . LEU A 1 83 ? 13.656 -0.27 -3.604 1 97.75 83 LEU A N 1
ATOM 638 C CA . LEU A 1 83 ? 13.758 -1.228 -4.699 1 9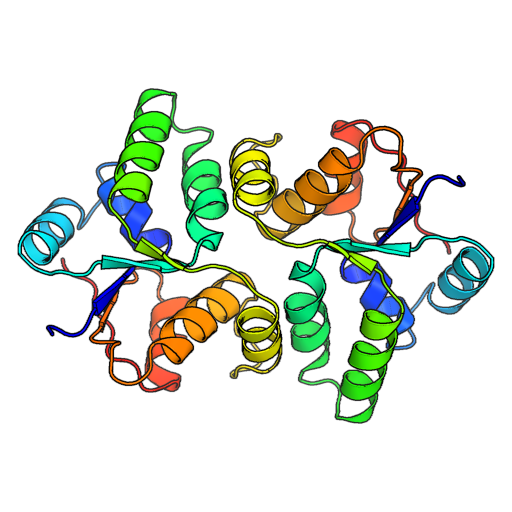7.75 83 LEU A CA 1
ATOM 639 C C . LEU A 1 83 ? 13.875 -0.51 -6.039 1 97.75 83 LEU A C 1
ATOM 641 O O . LEU A 1 83 ? 13.219 0.507 -6.266 1 97.75 83 LEU A O 1
ATOM 645 N N . LEU A 1 84 ? 14.68 -1.061 -6.914 1 95.38 84 LEU A N 1
ATOM 646 C CA . LEU A 1 84 ? 14.805 -0.589 -8.289 1 95.38 84 LEU A CA 1
ATOM 647 C C . LEU A 1 84 ? 14.023 -1.479 -9.242 1 95.38 84 LEU A C 1
ATOM 649 O O . LEU A 1 84 ? 13.727 -2.633 -8.93 1 95.38 84 LEU A O 1
ATOM 653 N N . PRO A 1 85 ? 13.617 -0.875 -10.375 1 94.56 85 PRO A N 1
ATOM 654 C CA . PRO A 1 85 ? 13.961 0.43 -10.945 1 94.56 85 PRO A CA 1
ATOM 655 C C . PRO A 1 85 ? 13.188 1.577 -10.297 1 94.56 85 PRO A C 1
ATOM 657 O O . PRO A 1 85 ? 12.234 1.342 -9.555 1 94.56 85 PRO A O 1
ATOM 660 N N . PHE A 1 86 ? 13.508 2.832 -10.695 1 92.44 86 PHE A N 1
ATOM 661 C CA . PHE A 1 86 ? 12.922 4.031 -10.102 1 92.44 86 PHE A CA 1
ATOM 662 C C . PHE A 1 86 ? 11.438 4.125 -10.422 1 92.44 86 PHE A C 1
ATOM 664 O O . PHE A 1 86 ? 10.656 4.652 -9.633 1 92.44 86 PHE A O 1
ATOM 671 N N . GLU A 1 87 ? 11.078 3.559 -11.547 1 93.38 87 GLU A N 1
ATOM 672 C CA . GLU A 1 87 ? 9.727 3.732 -12.047 1 93.38 87 GLU A CA 1
ATOM 673 C C . GLU A 1 87 ? 8.773 2.705 -11.445 1 93.38 87 GLU A C 1
ATOM 675 O O . GLU A 1 87 ? 7.562 2.771 -11.656 1 93.38 87 GLU A O 1
ATOM 680 N N . LEU A 1 88 ? 9.352 1.774 -10.68 1 96.75 88 LEU A N 1
ATOM 681 C CA . LEU A 1 88 ? 8.539 0.749 -10.039 1 96.75 88 LEU A CA 1
ATOM 682 C C . LEU A 1 88 ? 7.492 1.379 -9.125 1 96.75 88 LEU A C 1
ATOM 684 O O . LEU A 1 88 ? 7.828 2.174 -8.25 1 96.75 88 LEU A O 1
ATOM 688 N N . ARG A 1 89 ? 6.191 1.076 -9.32 1 97.19 89 ARG A N 1
ATOM 689 C CA . ARG A 1 89 ? 5.109 1.631 -8.516 1 97.19 89 ARG A CA 1
ATOM 690 C C . ARG A 1 89 ? 5.156 1.089 -7.086 1 97.19 89 ARG A C 1
ATOM 692 O O . ARG A 1 89 ? 5.629 -0.026 -6.855 1 97.19 89 ARG A O 1
ATOM 699 N N . THR A 1 90 ? 4.602 1.794 -6.172 1 98.56 90 THR A N 1
ATOM 700 C CA . THR A 1 90 ? 4.723 1.485 -4.75 1 98.56 90 THR A CA 1
ATOM 701 C C . THR A 1 90 ? 4.051 0.154 -4.426 1 98.56 90 THR A C 1
ATOM 703 O O . THR A 1 90 ? 4.613 -0.673 -3.709 1 98.56 90 THR A O 1
ATOM 706 N N . LEU A 1 91 ? 2.805 -0.085 -4.98 1 98.69 91 LEU A N 1
ATOM 707 C CA . LEU A 1 91 ? 2.127 -1.348 -4.703 1 98.69 91 LEU A CA 1
ATOM 708 C C . LEU A 1 91 ? 2.943 -2.527 -5.223 1 98.69 91 LEU A C 1
ATOM 710 O O . LEU A 1 91 ? 3.113 -3.525 -4.516 1 98.69 91 LEU A O 1
ATOM 714 N N . ASP A 1 92 ? 3.514 -2.418 -6.406 1 98.56 92 ASP A N 1
ATOM 715 C CA . ASP A 1 92 ? 4.363 -3.463 -6.973 1 98.56 92 ASP A CA 1
ATOM 716 C C . ASP A 1 92 ? 5.621 -3.66 -6.133 1 98.56 92 ASP A C 1
ATOM 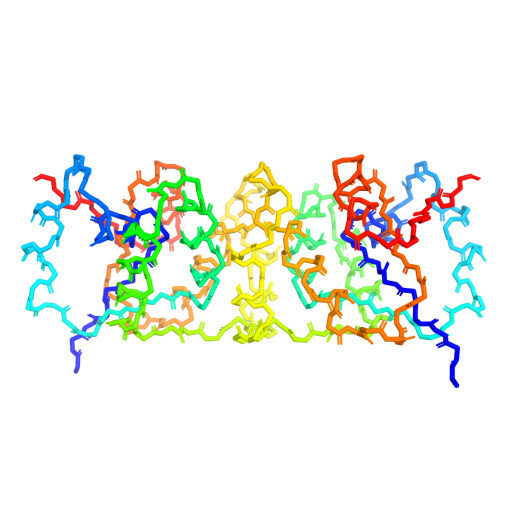718 O O . ASP A 1 92 ? 6.047 -4.793 -5.895 1 98.56 92 ASP A O 1
ATOM 722 N N . ALA A 1 93 ? 6.203 -2.557 -5.668 1 98.81 93 ALA A N 1
ATOM 723 C CA . ALA A 1 93 ? 7.406 -2.615 -4.84 1 98.81 93 ALA A CA 1
ATOM 724 C C . ALA A 1 93 ? 7.148 -3.398 -3.557 1 98.81 93 ALA A C 1
ATOM 726 O O . ALA A 1 93 ? 7.996 -4.18 -3.119 1 98.81 93 ALA A O 1
ATOM 727 N N . ILE A 1 94 ? 6.023 -3.207 -2.969 1 98.94 94 ILE A N 1
ATOM 728 C CA . ILE A 1 94 ? 5.707 -3.896 -1.723 1 98.94 94 ILE A CA 1
ATOM 729 C C . ILE A 1 94 ? 5.512 -5.387 -1.992 1 98.94 94 ILE A C 1
ATOM 731 O O . ILE A 1 94 ? 5.988 -6.227 -1.226 1 98.94 94 ILE A O 1
ATOM 735 N N . HIS A 1 95 ? 4.828 -5.723 -3.051 1 98.94 95 HIS A N 1
ATOM 736 C CA . HIS A 1 95 ? 4.695 -7.129 -3.424 1 98.94 95 HIS A CA 1
ATOM 737 C C . HIS A 1 95 ? 6.059 -7.766 -3.668 1 98.94 95 HIS A C 1
ATOM 739 O O . HIS A 1 95 ? 6.336 -8.859 -3.17 1 98.94 95 HIS A O 1
ATOM 745 N N . LEU A 1 96 ? 6.918 -7.09 -4.383 1 98.88 96 LEU A N 1
ATOM 746 C CA . LEU A 1 96 ? 8.211 -7.656 -4.742 1 98.88 96 LEU A CA 1
ATOM 747 C C . LEU A 1 96 ? 9.125 -7.742 -3.521 1 98.88 96 LEU A C 1
ATOM 749 O O . LEU A 1 96 ? 9.875 -8.711 -3.373 1 98.88 96 LEU A O 1
ATOM 753 N N . ALA A 1 97 ? 9.055 -6.723 -2.645 1 98.88 97 ALA A N 1
ATOM 754 C CA . ALA A 1 97 ? 9.797 -6.785 -1.386 1 98.88 97 ALA A CA 1
ATOM 755 C C . ALA A 1 97 ? 9.328 -7.961 -0.534 1 98.88 97 ALA A C 1
ATOM 757 O O . ALA A 1 97 ? 10.148 -8.648 0.082 1 98.88 97 ALA A O 1
ATOM 758 N N . THR A 1 98 ? 8.039 -8.172 -0.493 1 98.88 98 THR A N 1
ATOM 759 C CA . THR A 1 98 ? 7.477 -9.305 0.237 1 98.88 98 THR A CA 1
ATOM 760 C C . THR A 1 98 ? 7.992 -10.617 -0.329 1 98.88 98 THR A C 1
ATOM 762 O O . THR A 1 98 ? 8.445 -11.492 0.421 1 98.88 98 THR A O 1
ATOM 765 N N . ALA A 1 99 ? 7.953 -10.734 -1.631 1 98.75 99 ALA A N 1
ATOM 766 C CA . ALA A 1 99 ? 8.445 -11.938 -2.295 1 98.75 99 ALA A CA 1
ATOM 767 C C . ALA A 1 99 ? 9.93 -12.148 -2.01 1 98.75 99 ALA A C 1
ATOM 769 O O . ALA A 1 99 ? 10.367 -13.273 -1.752 1 98.75 99 ALA A O 1
ATOM 770 N N . GLN A 1 100 ? 10.695 -11.125 -2.029 1 97.94 100 GLN A N 1
ATOM 771 C CA . GLN A 1 100 ? 12.133 -11.195 -1.801 1 97.94 100 GLN A CA 1
ATOM 772 C C . GLN A 1 100 ? 12.445 -11.719 -0.4 1 97.94 100 GLN A C 1
ATOM 774 O O . GLN A 1 100 ? 13.43 -12.43 -0.2 1 97.94 100 GLN A O 1
ATOM 779 N N . ARG A 1 101 ? 11.664 -11.359 0.531 1 97.5 101 ARG A N 1
ATOM 780 C CA . ARG A 1 101 ? 11.898 -11.75 1.918 1 97.5 101 ARG A CA 1
ATOM 781 C C . ARG A 1 101 ? 11.75 -13.258 2.096 1 97.5 101 ARG A C 1
ATOM 783 O O . ARG A 1 101 ? 12.227 -13.82 3.084 1 97.5 101 ARG A O 1
ATOM 790 N N . LEU A 1 102 ? 11.102 -13.898 1.159 1 97.12 102 LEU A N 1
ATOM 791 C CA . LEU A 1 102 ? 10.953 -15.344 1.222 1 97.12 102 LEU A CA 1
ATOM 792 C C . LEU A 1 102 ? 12.273 -16.047 0.924 1 97.12 102 LEU A C 1
ATOM 794 O O . LEU A 1 102 ? 12.469 -17.203 1.299 1 97.12 102 LEU A O 1
ATOM 798 N N . GLY A 1 103 ? 13.172 -15.336 0.206 1 95.31 103 GLY A N 1
ATOM 799 C CA . GLY A 1 103 ? 14.477 -15.906 -0.097 1 95.31 103 GLY A CA 1
ATOM 800 C C . GLY A 1 103 ? 14.398 -17.219 -0.838 1 95.31 103 GLY A C 1
ATOM 801 O O . GLY A 1 103 ? 13.711 -17.328 -1.858 1 95.31 103 GLY A O 1
ATOM 802 N N . VAL A 1 104 ? 14.969 -18.25 -0.29 1 93.94 104 VAL A N 1
ATOM 803 C CA . VAL A 1 104 ? 15.086 -19.547 -0.93 1 93.94 104 VAL A CA 1
ATOM 804 C C . VAL A 1 104 ? 13.727 -20.25 -0.943 1 93.94 104 VAL A C 1
ATOM 806 O O . VAL A 1 104 ? 13.516 -21.203 -1.687 1 93.94 104 VAL A O 1
ATOM 809 N N . ASP A 1 105 ? 12.859 -19.75 -0.146 1 96.38 105 ASP A N 1
ATOM 810 C CA . ASP A 1 105 ? 11.531 -20.359 -0.064 1 96.38 105 ASP A CA 1
ATOM 811 C C . ASP A 1 105 ? 10.641 -19.891 -1.213 1 96.38 105 ASP A C 1
ATOM 813 O O . ASP A 1 105 ? 9.562 -20.438 -1.438 1 96.38 105 ASP A O 1
ATOM 817 N N . LEU A 1 106 ? 11.094 -18.875 -1.925 1 97.19 106 LEU A N 1
ATOM 818 C CA . LEU A 1 106 ? 10.336 -18.406 -3.076 1 97.19 106 LEU A CA 1
ATOM 819 C C . LEU A 1 106 ? 10.602 -19.266 -4.301 1 97.19 106 LEU A C 1
ATOM 821 O O . LEU A 1 106 ? 11.734 -19.359 -4.777 1 97.19 106 LEU A O 1
ATOM 825 N N . GLY A 1 107 ? 9.57 -19.859 -4.824 1 97.75 107 GLY A N 1
ATOM 826 C CA . GLY A 1 107 ? 9.68 -20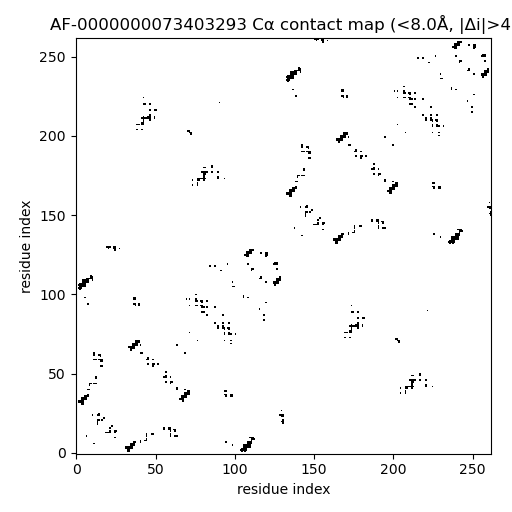.625 -6.051 1 97.75 107 GLY A CA 1
ATOM 827 C C . GLY A 1 107 ? 9.406 -19.797 -7.297 1 97.75 107 GLY A C 1
ATOM 828 O O . GLY A 1 107 ? 10.297 -19.609 -8.133 1 97.75 107 GLY A O 1
ATOM 829 N N . ARG A 1 108 ? 8.203 -19.312 -7.434 1 98.25 108 ARG A N 1
ATOM 830 C CA . ARG A 1 108 ? 7.77 -18.516 -8.586 1 98.25 108 ARG A CA 1
ATOM 831 C C . ARG A 1 108 ? 6.812 -17.406 -8.164 1 98.25 108 ARG A C 1
ATOM 833 O O . ARG A 1 108 ? 6.109 -17.531 -7.156 1 98.25 108 ARG A O 1
ATOM 840 N N . LEU A 1 109 ? 6.875 -16.391 -8.891 1 98.81 109 LEU A N 1
ATOM 841 C CA . LEU A 1 109 ? 5.918 -15.289 -8.734 1 98.81 109 LEU A CA 1
ATOM 842 C C . LEU A 1 109 ? 4.902 -15.297 -9.875 1 98.81 109 LEU A C 1
ATOM 844 O O . LEU A 1 109 ? 5.277 -15.297 -11.047 1 98.81 109 LEU A O 1
ATOM 848 N N . CYS A 1 110 ? 3.682 -15.352 -9.508 1 98.94 110 CYS A N 1
ATOM 849 C CA . CYS A 1 110 ? 2.598 -15.367 -10.484 1 98.94 110 CYS A CA 1
ATOM 850 C C . CYS A 1 110 ? 1.963 -13.984 -10.609 1 98.94 110 CYS A C 1
ATOM 852 O O . CYS A 1 110 ? 1.441 -13.445 -9.633 1 98.94 110 CYS A O 1
ATOM 854 N N . THR A 1 111 ? 1.982 -13.43 -11.766 1 98.88 111 THR A N 1
ATOM 855 C CA . THR A 1 111 ? 1.381 -12.125 -12.047 1 98.88 111 THR A CA 1
ATOM 856 C C . THR A 1 111 ? 0.903 -12.055 -13.5 1 98.88 111 THR A C 1
ATOM 858 O O . THR A 1 111 ? 1.5 -12.672 -14.383 1 98.88 111 THR A O 1
ATOM 861 N N . TYR A 1 112 ? -0.155 -11.297 -13.703 1 98.62 112 TYR A N 1
ATOM 862 C CA . TYR A 1 112 ? -0.668 -11.07 -15.047 1 98.62 112 TYR A CA 1
ATOM 863 C C . TYR A 1 112 ? -0.538 -9.602 -15.438 1 98.62 112 TYR A C 1
ATOM 865 O O . TYR A 1 112 ? -1.137 -9.156 -16.422 1 98.62 112 TYR A O 1
ATOM 873 N N . ASP A 1 113 ? 0.103 -8.844 -14.625 1 97.62 113 ASP A N 1
ATOM 874 C CA . ASP A 1 113 ? 0.463 -7.461 -14.906 1 97.62 113 ASP A CA 1
ATOM 875 C C . ASP A 1 113 ? 1.845 -7.371 -15.547 1 97.62 113 ASP A C 1
ATOM 877 O O . ASP A 1 113 ? 2.848 -7.73 -14.93 1 97.62 113 ASP A O 1
ATOM 881 N N . ASP A 1 114 ? 1.944 -6.848 -16.703 1 97.44 114 ASP A N 1
ATOM 882 C CA . ASP A 1 114 ? 3.172 -6.801 -17.5 1 97.44 114 ASP A CA 1
ATOM 883 C C . ASP A 1 114 ? 4.246 -5.977 -16.797 1 97.44 114 ASP A C 1
ATOM 885 O O . ASP A 1 114 ? 5.426 -6.336 -16.812 1 97.44 114 ASP A O 1
ATOM 889 N N . ARG A 1 115 ? 3.869 -4.914 -16.203 1 96.12 115 ARG A N 1
ATOM 890 C CA . ARG A 1 115 ? 4.828 -4.074 -15.5 1 96.12 115 ARG A CA 1
ATOM 891 C C . ARG A 1 115 ? 5.418 -4.805 -14.297 1 96.12 115 ARG A C 1
ATOM 893 O O . ARG A 1 115 ? 6.629 -4.77 -14.078 1 96.12 115 ARG A O 1
ATOM 900 N N . MET A 1 116 ? 4.551 -5.477 -13.602 1 96.88 116 MET A N 1
ATOM 901 C CA . MET A 1 116 ? 4.988 -6.301 -12.477 1 96.88 116 MET A CA 1
ATOM 902 C C . MET A 1 116 ? 5.91 -7.422 -12.945 1 96.88 116 MET A C 1
ATOM 904 O O . MET A 1 116 ? 6.918 -7.715 -12.305 1 96.88 116 MET A O 1
ATOM 908 N N . ARG A 1 117 ? 5.551 -8.031 -14 1 97.94 117 ARG A N 1
ATOM 909 C CA . ARG A 1 117 ? 6.34 -9.117 -14.578 1 97.94 117 ARG A CA 1
ATOM 910 C C . ARG A 1 117 ? 7.758 -8.648 -14.891 1 97.94 117 ARG A C 1
ATOM 912 O O . ARG A 1 117 ? 8.727 -9.289 -14.492 1 97.94 117 ARG A O 1
ATOM 919 N N . ASP A 1 118 ? 7.855 -7.559 -15.57 1 97.62 118 ASP A N 1
ATOM 920 C CA . ASP A 1 118 ? 9.156 -7.035 -15.977 1 97.62 118 ASP A CA 1
ATOM 921 C C . ASP A 1 118 ? 10.008 -6.676 -14.766 1 97.62 118 ASP A C 1
ATOM 923 O O . ASP A 1 118 ? 11.203 -6.984 -14.727 1 97.62 118 ASP A O 1
ATOM 927 N N . ALA A 1 119 ? 9.438 -6.047 -13.773 1 97.62 119 ALA A N 1
ATOM 928 C CA . ALA A 1 119 ? 10.148 -5.676 -12.547 1 97.62 119 ALA A CA 1
ATOM 929 C C . ALA A 1 119 ? 10.633 -6.918 -11.805 1 97.62 119 ALA A C 1
ATOM 931 O O . ALA A 1 119 ? 11.766 -6.957 -11.32 1 97.62 119 ALA A O 1
ATOM 932 N N . ALA A 1 120 ? 9.758 -7.887 -11.711 1 98.19 120 ALA A N 1
ATOM 933 C CA . ALA A 1 120 ? 10.102 -9.125 -11.016 1 98.19 120 ALA A CA 1
ATOM 934 C C . ALA A 1 120 ? 11.281 -9.812 -11.688 1 98.19 120 ALA A C 1
ATOM 936 O O . ALA A 1 120 ? 12.211 -10.273 -11.016 1 98.19 120 ALA A O 1
ATOM 937 N N . LYS A 1 121 ? 11.266 -9.867 -13 1 97.81 121 LYS A N 1
ATOM 938 C CA . LYS A 1 121 ? 12.352 -10.492 -13.75 1 97.81 121 LYS A CA 1
ATOM 939 C C . LYS A 1 121 ? 13.656 -9.734 -13.547 1 97.81 121 LYS A C 1
ATOM 941 O O . LYS A 1 121 ? 14.719 -10.344 -13.406 1 97.81 121 LYS A O 1
ATOM 946 N N . THR A 1 122 ? 13.547 -8.461 -13.555 1 96 122 THR A N 1
ATOM 947 C CA . THR A 1 122 ? 14.719 -7.629 -13.32 1 96 122 THR A CA 1
ATOM 948 C C . THR A 1 122 ? 15.328 -7.922 -11.953 1 96 122 THR A C 1
ATOM 950 O O . THR A 1 122 ? 16.547 -7.832 -11.773 1 96 122 THR A O 1
ATOM 953 N N . LEU A 1 123 ? 14.531 -8.336 -11.008 1 96 123 LEU A N 1
ATOM 954 C CA . LEU A 1 123 ? 14.977 -8.625 -9.648 1 96 123 LEU A CA 1
ATOM 955 C C . LEU A 1 123 ? 15.375 -10.086 -9.508 1 96 123 LEU A C 1
ATOM 957 O O . LEU A 1 123 ? 15.648 -10.562 -8.406 1 96 123 LEU A O 1
ATOM 961 N N . GLY A 1 124 ? 15.312 -10.789 -10.633 1 96.62 124 GLY A N 1
ATOM 962 C CA . GLY A 1 124 ? 15.836 -12.148 -10.656 1 96.62 124 GLY A CA 1
ATOM 963 C C . GLY A 1 124 ? 14.812 -13.195 -10.266 1 96.62 124 GLY A C 1
ATOM 964 O O . GLY A 1 124 ? 15.164 -14.328 -9.945 1 96.62 124 GLY A O 1
ATOM 965 N N . MET A 1 125 ? 13.602 -12.844 -10.289 1 98 125 MET A N 1
ATOM 966 C CA . MET A 1 125 ? 12.57 -13.805 -9.898 1 98 125 MET A CA 1
ATOM 967 C C . MET A 1 125 ? 12.062 -14.578 -11.109 1 98 125 MET A C 1
ATOM 969 O O . MET A 1 125 ? 11.945 -14.023 -12.203 1 98 125 MET A O 1
ATOM 973 N N . ALA A 1 126 ? 11.805 -15.836 -10.859 1 98.38 126 ALA A N 1
ATOM 974 C CA . ALA A 1 126 ? 11.078 -16.609 -11.859 1 98.38 126 ALA A CA 1
ATOM 975 C C . ALA A 1 126 ? 9.602 -16.219 -11.883 1 98.38 126 ALA A C 1
ATOM 977 O O . ALA A 1 126 ? 8.922 -16.266 -10.859 1 98.38 126 ALA A O 1
ATOM 978 N N . VAL A 1 127 ? 9.125 -15.812 -13.07 1 98.75 127 VAL A N 1
ATOM 979 C CA . VAL A 1 127 ? 7.754 -15.32 -13.172 1 98.75 127 VAL A CA 1
ATOM 980 C C . VAL A 1 127 ? 6.926 -16.266 -14.031 1 98.75 127 VAL A C 1
ATOM 982 O O . VAL A 1 127 ? 7.406 -16.766 -15.047 1 98.75 127 VAL A O 1
ATOM 985 N N . ILE A 1 128 ? 5.691 -16.469 -13.578 1 98.75 128 ILE A N 1
ATOM 986 C CA . ILE A 1 128 ? 4.781 -17.312 -14.344 1 98.75 128 ILE A CA 1
ATOM 987 C C . ILE A 1 128 ? 3.457 -16.594 -14.562 1 98.75 128 ILE A C 1
ATOM 989 O O . ILE A 1 128 ? 3.107 -15.688 -13.805 1 98.75 128 ILE A O 1
ATOM 993 N N . ALA A 1 129 ? 2.771 -17 -15.57 1 98.75 129 ALA A N 1
ATOM 994 C CA . ALA A 1 129 ? 1.422 -16.562 -15.93 1 98.75 129 ALA A CA 1
ATOM 995 C C . ALA A 1 129 ? 0.69 -17.656 -16.703 1 98.75 129 ALA A C 1
ATOM 997 O O . ALA A 1 129 ? 0.486 -17.547 -17.906 1 98.75 129 ALA A O 1
ATOM 998 N N . PRO A 1 130 ? 0.303 -18.656 -16 1 98.56 130 PRO A N 1
ATOM 999 C CA . PRO A 1 130 ? -0.382 -19.766 -16.703 1 98.56 130 PRO A CA 1
ATOM 1000 C C . PRO A 1 130 ? -1.504 -19.266 -17.609 1 98.56 130 PRO A C 1
ATOM 1002 O O . PRO A 1 130 ? -2.246 -18.359 -17.25 1 98.56 130 PRO A O 1
ATOM 1005 N N . SER A 1 131 ? -1.633 -19.859 -18.906 1 96.69 131 SER A N 1
ATOM 1006 C CA . SER A 1 131 ? -2.617 -19.375 -19.875 1 96.69 131 SER A CA 1
ATOM 1007 C C . SER A 1 131 ? -3.121 -20.5 -20.766 1 96.69 131 SER A C 1
ATOM 1009 O O . SER A 1 131 ? -2.461 -21.531 -20.906 1 96.69 131 SER A O 1
ATOM 1011 N N . MET B 1 1 ? -6.227 14.844 25.422 1 60.66 1 MET B N 1
ATOM 1012 C CA . MET B 1 1 ? -5.109 14.797 24.484 1 60.66 1 MET B CA 1
ATOM 1013 C C . MET B 1 1 ? -5.488 15.445 23.156 1 60.66 1 MET B C 1
ATOM 1015 O O . MET B 1 1 ? -6.664 15.469 22.781 1 60.66 1 MET B O 1
ATOM 1019 N N . MET B 1 2 ? -4.516 16.328 22.609 1 81.94 2 MET B N 1
ATOM 1020 C CA . MET B 1 2 ? -4.875 17.031 21.391 1 81.94 2 MET B CA 1
ATOM 1021 C C . MET B 1 2 ? -5.082 16.062 20.219 1 81.94 2 MET B C 1
ATOM 1023 O O . MET B 1 2 ? -4.41 15.031 20.141 1 81.94 2 MET B O 1
ATOM 1027 N N . ALA B 1 3 ? -6.105 16.281 19.469 1 93.38 3 ALA B N 1
ATOM 1028 C CA . ALA B 1 3 ? -6.391 15.422 18.312 1 93.38 3 ALA B CA 1
ATOM 1029 C C . ALA B 1 3 ? -5.191 15.352 17.375 1 93.38 3 ALA B C 1
ATOM 1031 O O . ALA B 1 3 ? -4.461 16.328 17.203 1 93.38 3 ALA B O 1
ATOM 1032 N N . ALA B 1 4 ? -4.871 14.305 16.844 1 97.69 4 ALA B N 1
ATOM 1033 C CA . ALA B 1 4 ? -3.691 14.047 16.016 1 97.69 4 ALA B CA 1
ATOM 1034 C C . ALA B 1 4 ? -3.811 14.734 14.664 1 97.69 4 ALA B C 1
ATOM 1036 O O . ALA B 1 4 ? -4.914 14.906 14.141 1 97.69 4 ALA B O 1
ATOM 1037 N N . ILE B 1 5 ? -2.701 15.133 14.094 1 98.69 5 ILE B N 1
ATOM 1038 C CA . ILE B 1 5 ? -2.619 15.492 12.68 1 98.69 5 ILE B CA 1
ATOM 1039 C C . ILE B 1 5 ? -2.096 14.297 11.875 1 98.69 5 ILE B C 1
ATOM 1041 O O . ILE B 1 5 ? -0.996 13.805 12.141 1 98.69 5 ILE B O 1
ATOM 1045 N N . TYR B 1 6 ? -2.904 13.875 11 1 98.88 6 TYR B N 1
ATOM 1046 C CA . TYR B 1 6 ? -2.521 12.789 10.102 1 98.88 6 TYR B CA 1
ATOM 1047 C C . TYR B 1 6 ? -1.866 13.328 8.836 1 98.88 6 TYR B C 1
ATOM 1049 O O . TYR B 1 6 ? -2.436 14.18 8.148 1 98.88 6 TYR B O 1
ATOM 1057 N N . LEU B 1 7 ? -0.654 12.875 8.523 1 98.94 7 LEU B N 1
ATOM 1058 C CA . LEU B 1 7 ? 0.049 13.281 7.316 1 98.94 7 LEU B CA 1
ATOM 1059 C C . LEU B 1 7 ? 0.079 12.148 6.297 1 98.94 7 LEU B C 1
ATOM 1061 O O . LEU B 1 7 ? 0.544 11.047 6.598 1 98.94 7 LEU B O 1
ATOM 1065 N N . ASP B 1 8 ? -0.433 12.398 5.043 1 98.81 8 ASP B N 1
ATOM 1066 C CA . ASP B 1 8 ? -0.169 11.414 4.004 1 98.81 8 ASP B CA 1
ATOM 1067 C C . ASP B 1 8 ? 1.216 11.617 3.393 1 98.81 8 ASP B C 1
ATOM 1069 O O . ASP B 1 8 ? 1.984 12.461 3.852 1 98.81 8 ASP B O 1
ATOM 1073 N N . SER B 1 9 ? 1.533 10.891 2.348 1 98.75 9 SER B N 1
ATOM 1074 C CA . SER B 1 9 ? 2.895 10.891 1.822 1 98.75 9 SER B CA 1
ATOM 1075 C C . SER B 1 9 ? 3.225 12.211 1.139 1 98.75 9 SER B C 1
ATOM 1077 O O . SER B 1 9 ? 4.371 12.672 1.174 1 98.75 9 SER B O 1
ATOM 1079 N N . SER B 1 10 ? 2.23 12.859 0.527 1 98.62 10 SER B N 1
ATOM 1080 C CA . SER B 1 10 ? 2.494 14.133 -0.125 1 98.62 10 SER B CA 1
ATOM 1081 C C . SER B 1 10 ? 2.939 15.188 0.884 1 98.62 10 SER B C 1
ATOM 1083 O O . SER B 1 10 ? 3.799 16.016 0.583 1 98.62 10 SER B O 1
ATOM 1085 N N . ALA B 1 11 ? 2.361 15.172 2.068 1 98.81 11 ALA B N 1
ATOM 1086 C CA . ALA B 1 11 ? 2.744 16.094 3.135 1 98.81 11 ALA B CA 1
ATOM 1087 C C . ALA B 1 11 ? 4.129 15.758 3.684 1 98.81 11 ALA B C 1
ATOM 1089 O O . ALA B 1 11 ? 4.938 16.656 3.936 1 98.81 11 ALA B O 1
ATOM 1090 N N . ILE B 1 12 ? 4.414 14.539 3.838 1 98.88 12 ILE B N 1
ATOM 1091 C CA . ILE B 1 12 ? 5.684 14.117 4.414 1 98.88 12 ILE B CA 1
ATOM 1092 C C . ILE B 1 12 ? 6.828 14.461 3.461 1 98.88 12 ILE B C 1
ATOM 1094 O O . ILE B 1 12 ? 7.891 14.914 3.893 1 98.88 12 ILE B O 1
ATOM 1098 N N . VAL B 1 13 ? 6.594 14.25 2.16 1 98.69 13 VAL B N 1
ATOM 1099 C CA . VAL B 1 13 ? 7.602 14.602 1.163 1 98.69 13 VAL B CA 1
ATOM 1100 C C . VAL B 1 13 ? 7.926 16.094 1.25 1 98.69 13 VAL B C 1
ATOM 1102 O O . VAL B 1 13 ? 9.086 16.484 1.147 1 98.69 13 VAL B O 1
ATOM 1105 N N . LYS B 1 14 ? 6.941 16.922 1.548 1 98.38 14 LYS B N 1
ATOM 1106 C CA . LYS B 1 14 ? 7.141 18.359 1.667 1 98.38 14 LYS B CA 1
ATOM 1107 C C . LYS B 1 14 ? 7.977 18.703 2.896 1 98.38 14 LYS B C 1
ATOM 1109 O O . LYS B 1 14 ? 8.617 19.75 2.947 1 98.38 14 LYS B O 1
ATOM 1114 N N . LEU B 1 15 ? 7.949 17.828 3.889 1 98.25 15 LEU B N 1
ATOM 1115 C CA . LEU B 1 15 ? 8.781 18.031 5.07 1 98.25 15 LEU B CA 1
ATOM 1116 C C . LEU B 1 15 ? 10.219 17.609 4.805 1 98.25 15 LEU B C 1
ATOM 1118 O O . LEU B 1 15 ? 11.141 18.078 5.469 1 98.25 15 LEU B O 1
ATOM 1122 N N . ALA B 1 16 ? 10.414 16.734 3.816 1 98.25 16 ALA B N 1
ATOM 1123 C CA . ALA B 1 16 ? 11.727 16.156 3.533 1 98.25 16 ALA B CA 1
ATOM 1124 C C . ALA B 1 16 ? 12.5 17.016 2.541 1 98.25 16 ALA B C 1
ATOM 1126 O O . ALA B 1 16 ? 13.688 17.297 2.746 1 98.25 16 ALA B O 1
ATOM 1127 N N . VAL B 1 17 ? 11.844 17.406 1.465 1 97.5 17 VAL B N 1
ATOM 1128 C CA . VAL B 1 17 ? 12.484 18.203 0.413 1 97.5 17 VAL B CA 1
ATOM 1129 C C . VAL B 1 17 ? 11.734 19.516 0.221 1 97.5 17 VAL B C 1
ATOM 1131 O O . VAL B 1 17 ? 10.5 19.547 0.276 1 97.5 17 VAL B O 1
ATOM 1134 N N . ARG B 1 18 ? 12.438 20.594 0.03 1 96 18 ARG B N 1
ATOM 1135 C CA . ARG B 1 18 ? 11.82 21.906 -0.114 1 96 18 ARG B CA 1
ATOM 1136 C C . ARG B 1 18 ? 11.031 22 -1.414 1 96 18 ARG B C 1
ATOM 1138 O O . ARG B 1 18 ? 11.578 21.781 -2.498 1 96 18 ARG B O 1
ATOM 1145 N N . GLU B 1 19 ? 9.859 22.203 -1.279 1 95.75 19 GLU B N 1
ATOM 1146 C CA . GLU B 1 19 ? 8.867 22.391 -2.326 1 95.75 19 GLU B CA 1
ATOM 1147 C C . GLU B 1 19 ? 7.898 23.516 -1.962 1 95.75 19 GLU B C 1
ATOM 1149 O O . GLU B 1 19 ? 7.945 24.047 -0.849 1 95.75 19 GLU B O 1
ATOM 1154 N N . PRO B 1 20 ? 7.172 23.969 -3.053 1 97.25 20 PRO B N 1
ATOM 1155 C CA . PRO B 1 20 ? 6.105 24.906 -2.676 1 97.25 20 PRO B CA 1
ATOM 1156 C C . PRO B 1 20 ? 5.316 24.438 -1.455 1 97.25 20 PRO B C 1
ATOM 1158 O O . PRO B 1 20 ? 5.012 23.25 -1.332 1 97.25 20 PRO B O 1
ATOM 1161 N N . GLU B 1 21 ? 5.047 25.234 -0.375 1 98.06 21 GLU B N 1
ATOM 1162 C CA . GLU B 1 21 ? 4.219 25.078 0.816 1 98.06 21 GLU B CA 1
ATOM 1163 C C . GLU B 1 21 ? 5.004 24.422 1.948 1 98.06 21 GLU B C 1
ATOM 1165 O O . GLU B 1 21 ? 4.48 24.219 3.047 1 98.06 21 GLU B O 1
ATOM 1170 N N . SER B 1 22 ? 6.293 24.047 1.666 1 98.44 22 SER B N 1
ATOM 1171 C CA . SER B 1 22 ? 7.086 23.375 2.695 1 98.44 22 SER B CA 1
ATOM 1172 C C . SER B 1 22 ? 7.203 24.234 3.947 1 98.44 22 SER B C 1
ATOM 1174 O O . SER B 1 22 ? 6.977 23.766 5.062 1 98.44 22 SER B O 1
ATOM 1176 N N . ASP B 1 23 ? 7.523 25.516 3.75 1 98.25 23 ASP B N 1
ATOM 1177 C CA . ASP B 1 23 ? 7.723 26.406 4.891 1 98.25 23 ASP B CA 1
ATOM 1178 C C . ASP B 1 23 ? 6.422 26.594 5.668 1 98.25 23 ASP B C 1
ATOM 1180 O O . ASP B 1 23 ? 6.422 26.594 6.902 1 98.25 23 ASP B O 1
ATOM 1184 N N . ALA B 1 24 ? 5.344 26.75 4.961 1 98.62 24 ALA B N 1
ATOM 1185 C CA . ALA B 1 24 ? 4.039 26.922 5.598 1 98.62 24 ALA B CA 1
ATOM 1186 C C . ALA B 1 24 ? 3.652 25.672 6.383 1 98.62 24 ALA B C 1
ATOM 1188 O O . ALA B 1 24 ? 3.133 25.766 7.5 1 98.62 24 ALA B O 1
ATOM 1189 N N . LEU B 1 25 ? 3.92 24.516 5.809 1 98.69 25 LEU B N 1
ATOM 1190 C CA . LEU B 1 25 ? 3.604 23.25 6.477 1 98.69 25 LEU B CA 1
ATOM 1191 C C . LEU B 1 25 ? 4.438 23.094 7.742 1 98.69 25 LEU B C 1
ATOM 1193 O O . LEU B 1 25 ? 3.912 22.734 8.797 1 98.69 25 LEU B O 1
ATOM 1197 N N . ARG B 1 26 ? 5.699 23.375 7.676 1 98.19 26 ARG B N 1
ATOM 1198 C CA . ARG B 1 26 ? 6.582 23.25 8.836 1 98.19 26 ARG B CA 1
ATOM 1199 C C . ARG B 1 26 ? 6.141 24.172 9.953 1 98.19 26 ARG B C 1
ATOM 1201 O O . ARG B 1 26 ? 6.133 23.781 11.125 1 98.19 26 ARG B O 1
ATOM 1208 N N . ARG B 1 27 ? 5.785 25.375 9.578 1 98.06 27 ARG B N 1
ATOM 1209 C CA . ARG B 1 27 ? 5.316 26.344 10.57 1 98.06 27 ARG B CA 1
ATOM 1210 C C . ARG B 1 27 ? 4.035 25.859 11.242 1 98.06 27 ARG B C 1
ATOM 1212 O O . ARG B 1 27 ? 3.896 25.953 12.461 1 98.06 27 ARG B O 1
ATOM 1219 N N . TYR B 1 28 ? 3.139 25.328 10.461 1 98.25 28 TYR B N 1
ATOM 1220 C CA . TYR B 1 28 ? 1.86 24.828 10.961 1 98.25 28 TYR B CA 1
ATOM 1221 C C . TYR B 1 28 ? 2.066 23.703 11.953 1 98.25 28 TYR B C 1
ATOM 1223 O O . TYR B 1 28 ? 1.382 23.625 12.977 1 98.25 28 TYR B O 1
ATOM 1231 N N . LEU B 1 29 ? 3 22.828 11.656 1 97.81 29 LEU B N 1
ATOM 1232 C CA . LEU B 1 29 ? 3.182 21.609 12.414 1 97.81 29 LEU B CA 1
ATOM 1233 C C . LEU B 1 29 ? 4.059 21.844 13.641 1 97.81 29 LEU B C 1
ATOM 1235 O O . LEU B 1 29 ? 4.145 20.984 14.523 1 97.81 29 LEU B O 1
ATOM 1239 N N . ARG B 1 30 ? 4.695 22.922 13.727 1 95.75 30 ARG B N 1
ATOM 1240 C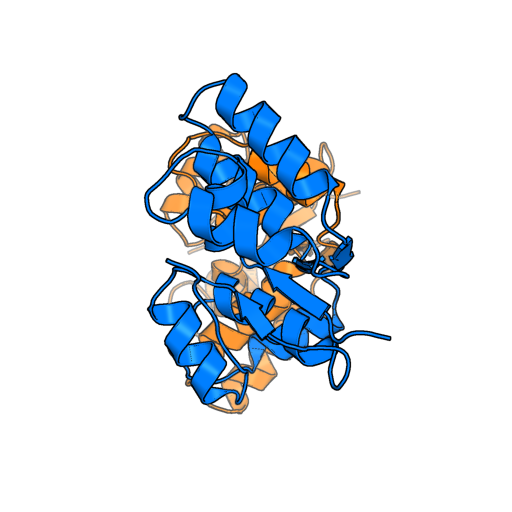 CA . ARG B 1 30 ? 5.73 23.188 14.727 1 95.75 30 ARG B CA 1
ATOM 1241 C C . ARG B 1 30 ? 5.23 22.891 16.125 1 95.75 30 ARG B C 1
ATOM 1243 O O . ARG B 1 30 ? 5.949 22.281 16.938 1 95.75 30 ARG B O 1
ATOM 1250 N N . THR B 1 31 ? 3.967 23.156 16.469 1 93.81 31 THR B N 1
ATOM 1251 C CA . THR B 1 31 ? 3.467 23 17.828 1 93.81 31 THR B CA 1
ATOM 1252 C C . THR B 1 31 ? 2.305 22 17.859 1 93.81 31 THR B C 1
ATOM 1254 O O . THR B 1 31 ? 1.54 21.984 18.828 1 93.81 31 THR B O 1
ATOM 1257 N N . ARG B 1 32 ? 2.141 21.297 16.812 1 94.56 32 ARG B N 1
ATOM 1258 C CA . ARG B 1 32 ? 0.966 20.438 16.734 1 94.56 32 ARG B CA 1
ATOM 1259 C C . ARG B 1 32 ? 1.361 18.969 16.766 1 94.56 32 ARG B C 1
ATOM 1261 O O . ARG B 1 32 ? 1.96 18.469 15.812 1 94.56 32 ARG B O 1
ATOM 1268 N N . HIS B 1 33 ? 1.031 18.438 17.875 1 95 33 HIS B N 1
ATOM 1269 C CA . HIS B 1 33 ? 1.272 17.031 18.156 1 95 33 HIS B CA 1
ATOM 1270 C C . HIS B 1 33 ? 0.034 16.359 18.75 1 95 33 HIS B C 1
ATOM 1272 O O . HIS B 1 33 ? -0.81 17.031 19.344 1 95 33 HIS B O 1
ATOM 1278 N N . PRO B 1 34 ? -0.053 15.039 18.609 1 97.5 34 PRO B N 1
ATOM 1279 C CA . PRO B 1 34 ? 0.837 14.117 17.906 1 97.5 34 PRO B CA 1
ATOM 1280 C C . PRO B 1 34 ? 0.675 14.188 16.391 1 97.5 34 PRO B C 1
ATOM 1282 O O . PRO B 1 34 ? -0.391 14.57 15.898 1 97.5 34 PRO B O 1
ATOM 1285 N N . ARG B 1 35 ? 1.71 13.914 15.586 1 98.69 35 ARG B N 1
ATOM 1286 C CA . ARG B 1 35 ? 1.735 13.727 14.133 1 98.69 35 ARG B CA 1
ATOM 1287 C C . ARG B 1 35 ? 1.821 12.242 13.773 1 98.69 35 ARG B C 1
ATOM 1289 O O . ARG B 1 35 ? 2.721 11.539 14.234 1 98.69 35 ARG B O 1
ATOM 1296 N N . VAL B 1 36 ? 0.881 11.828 12.984 1 98.81 36 VAL B N 1
ATOM 1297 C CA . VAL B 1 36 ? 0.771 10.391 12.727 1 98.81 36 VAL B CA 1
ATOM 1298 C C . VAL B 1 36 ? 0.634 10.148 11.227 1 98.81 36 VAL B C 1
ATOM 1300 O O . VAL B 1 36 ? 0.3 11.062 10.469 1 98.81 36 VAL B O 1
ATOM 1303 N N . SER B 1 37 ? 0.975 9.016 10.797 1 98.94 37 SER B N 1
ATOM 1304 C CA . SER B 1 37 ? 0.751 8.539 9.438 1 98.94 37 SER B CA 1
ATOM 1305 C C . SER B 1 37 ? 0.647 7.016 9.398 1 98.94 37 SER B C 1
ATOM 1307 O O . SER B 1 37 ? 0.852 6.348 10.414 1 98.94 37 SER B O 1
ATOM 1309 N N . SER B 1 38 ? 0.22 6.527 8.289 1 98.94 38 SER B N 1
ATOM 1310 C CA . SER B 1 38 ? 0.318 5.094 8.031 1 98.94 38 SER B CA 1
ATOM 1311 C C . SER B 1 38 ? 1.769 4.66 7.855 1 98.94 38 SER B C 1
ATOM 1313 O O . SER B 1 38 ? 2.551 5.355 7.199 1 98.94 38 SER B O 1
ATOM 1315 N N . ALA B 1 39 ? 2.133 3.453 8.359 1 98.94 39 ALA B N 1
ATOM 1316 C CA . ALA B 1 39 ? 3.449 2.881 8.094 1 98.94 39 ALA B CA 1
ATOM 1317 C C . ALA B 1 39 ? 3.695 2.748 6.594 1 98.94 39 ALA B C 1
ATOM 1319 O O . ALA B 1 39 ? 4.844 2.676 6.148 1 98.94 39 ALA B O 1
ATOM 1320 N N . LEU B 1 40 ? 2.646 2.783 5.801 1 98.94 40 LEU B N 1
ATOM 1321 C CA . LEU B 1 40 ? 2.729 2.754 4.344 1 98.94 40 LEU B CA 1
ATOM 1322 C C . LEU B 1 40 ? 3.66 3.846 3.83 1 98.94 40 LEU B C 1
ATOM 1324 O O . LEU B 1 40 ? 4.348 3.658 2.824 1 98.94 40 LEU B O 1
ATOM 1328 N N . ALA B 1 41 ? 3.752 4.926 4.559 1 98.94 41 ALA B N 1
ATOM 1329 C CA . ALA B 1 41 ? 4.535 6.09 4.156 1 98.94 41 ALA B CA 1
ATOM 1330 C C . ALA B 1 41 ? 6.02 5.754 4.078 1 98.94 41 ALA B C 1
ATOM 1332 O O . ALA B 1 41 ? 6.777 6.41 3.357 1 98.94 41 ALA B O 1
ATOM 1333 N N . ARG B 1 42 ? 6.484 4.734 4.832 1 98.94 42 ARG B N 1
ATOM 1334 C CA . ARG B 1 42 ? 7.879 4.309 4.758 1 98.94 42 ARG B CA 1
ATOM 1335 C C . ARG B 1 42 ? 8.273 3.979 3.326 1 98.94 42 ARG B C 1
ATOM 1337 O O . ARG B 1 42 ? 9.328 4.418 2.85 1 98.94 42 ARG B O 1
ATOM 1344 N N . ALA B 1 43 ? 7.41 3.238 2.623 1 98.94 43 ALA B N 1
ATOM 1345 C CA . ALA B 1 43 ? 7.691 2.887 1.234 1 98.94 43 ALA B CA 1
ATOM 1346 C C . ALA B 1 43 ? 7.457 4.078 0.31 1 98.94 43 ALA B C 1
ATOM 1348 O O . ALA B 1 43 ? 8.297 4.391 -0.538 1 98.94 43 ALA B O 1
ATOM 1349 N N . GLU B 1 44 ? 6.359 4.777 0.512 1 98.88 44 GLU B N 1
ATOM 1350 C CA . GLU B 1 44 ? 5.906 5.816 -0.405 1 98.88 44 GLU B CA 1
ATOM 1351 C C . GLU B 1 44 ? 6.902 6.969 -0.47 1 98.88 44 GLU B C 1
ATOM 1353 O O . GLU B 1 44 ? 7.281 7.41 -1.558 1 98.88 44 GLU B O 1
ATOM 1358 N N . VAL B 1 45 ? 7.297 7.438 0.682 1 98.88 45 VAL B N 1
ATOM 1359 C CA . VAL B 1 45 ? 8.172 8.602 0.761 1 98.88 45 VAL B CA 1
ATOM 1360 C C . VAL B 1 45 ? 9.547 8.258 0.206 1 98.88 45 VAL B C 1
ATOM 1362 O O . VAL B 1 45 ? 10.102 9.008 -0.602 1 98.88 45 VAL B O 1
ATOM 1365 N N . MET B 1 46 ? 10.086 7.074 0.576 1 98.81 46 MET B N 1
ATOM 1366 C CA . MET B 1 46 ? 11.422 6.691 0.12 1 98.81 46 MET B CA 1
ATOM 1367 C C . MET B 1 46 ? 11.43 6.438 -1.383 1 98.81 46 MET B C 1
ATOM 1369 O O . MET B 1 46 ? 12.398 6.789 -2.07 1 98.81 46 MET B O 1
ATOM 1373 N N . ARG B 1 47 ? 10.383 5.883 -1.905 1 98.69 47 ARG B N 1
ATOM 1374 C CA . ARG B 1 47 ? 10.312 5.68 -3.348 1 98.69 47 ARG B CA 1
ATOM 1375 C C . ARG B 1 47 ? 10.219 7.012 -4.086 1 98.69 47 ARG B C 1
ATOM 1377 O O . ARG B 1 47 ? 10.812 7.176 -5.152 1 98.69 47 ARG B O 1
ATOM 1384 N N . ALA B 1 48 ? 9.453 7.957 -3.596 1 98.06 48 ALA B N 1
ATOM 1385 C CA . ALA B 1 48 ? 9.289 9.266 -4.223 1 98.06 48 ALA B CA 1
ATOM 1386 C C . ALA B 1 48 ? 10.617 10.008 -4.293 1 98.06 48 ALA B C 1
ATOM 1388 O O . ALA B 1 48 ? 10.812 10.859 -5.164 1 98.06 48 ALA B O 1
ATOM 1389 N N . LEU B 1 49 ? 11.531 9.648 -3.379 1 98.25 49 LEU B N 1
ATOM 1390 C CA . LEU B 1 49 ? 12.773 10.406 -3.27 1 98.25 49 LEU B CA 1
ATOM 1391 C C . LEU B 1 49 ? 13.945 9.617 -3.842 1 98.25 49 LEU B C 1
ATOM 1393 O O . LEU B 1 49 ? 15.094 10.047 -3.754 1 98.25 49 LEU B O 1
ATOM 1397 N N . LEU B 1 50 ? 13.656 8.453 -4.363 1 97.38 50 LEU B N 1
ATOM 1398 C CA . LEU B 1 50 ? 14.664 7.48 -4.762 1 97.38 50 LEU B CA 1
ATOM 1399 C C . LEU B 1 50 ? 15.641 8.086 -5.762 1 97.38 50 LEU B C 1
ATOM 1401 O O . LEU B 1 50 ? 16.844 7.832 -5.695 1 97.38 50 LEU B O 1
ATOM 1405 N N . ASP B 1 51 ? 15.18 8.906 -6.652 1 96.38 51 ASP B N 1
ATOM 1406 C CA . ASP B 1 51 ? 16.031 9.453 -7.707 1 96.38 51 ASP B CA 1
ATOM 1407 C C . ASP B 1 51 ? 16.422 10.898 -7.402 1 96.38 51 ASP B C 1
ATOM 1409 O O . ASP B 1 51 ? 16.859 11.633 -8.297 1 96.38 51 ASP B O 1
ATOM 1413 N N . LYS B 1 52 ? 16.203 11.383 -6.137 1 96.62 52 LYS B N 1
ATOM 1414 C CA . LYS B 1 52 ? 16.438 12.781 -5.801 1 96.62 52 LYS B CA 1
ATOM 1415 C C . LYS B 1 52 ? 17.75 12.961 -5.039 1 96.62 52 LYS B C 1
ATOM 1417 O O . LYS B 1 52 ? 18.031 14.039 -4.527 1 96.62 52 LYS B O 1
ATOM 1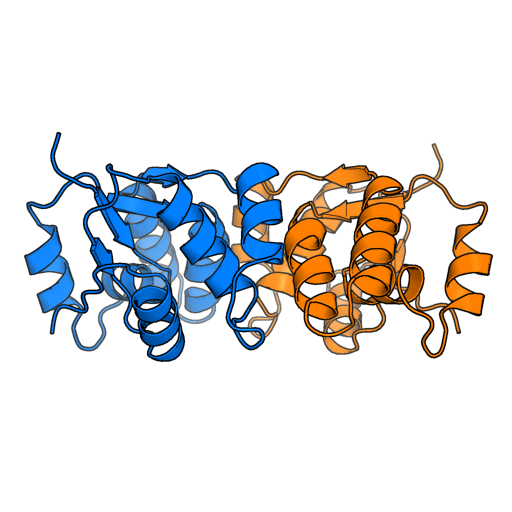422 N N . GLY B 1 53 ? 18.547 11.875 -4.941 1 95.56 53 GLY B N 1
ATOM 1423 C CA . GLY B 1 53 ? 19.859 11.961 -4.316 1 95.56 53 GLY B CA 1
ATOM 1424 C C . GLY B 1 53 ? 19.859 11.531 -2.861 1 95.56 53 GLY B C 1
ATOM 1425 O O . GLY B 1 53 ? 18.797 11.453 -2.232 1 95.56 53 GLY B O 1
ATOM 1426 N N . GLU B 1 54 ? 21.016 11.266 -2.303 1 96.88 54 GLU B N 1
ATOM 1427 C CA . GLU B 1 54 ? 21.188 10.711 -0.963 1 96.88 54 GLU B CA 1
ATOM 1428 C C . GLU B 1 54 ? 20.703 11.695 0.105 1 96.88 54 GLU B C 1
ATOM 1430 O O . GLU B 1 54 ? 20.141 11.281 1.125 1 96.88 54 GLU B O 1
ATOM 1435 N N . SER B 1 55 ? 20.938 12.969 -0.125 1 97.94 55 SER B N 1
ATOM 1436 C CA . SER B 1 55 ? 20.516 13.977 0.836 1 97.94 55 SER B CA 1
ATOM 1437 C C . SER B 1 55 ? 18.984 13.984 0.994 1 97.94 55 SER B C 1
ATOM 1439 O O . SER B 1 55 ? 18.484 14.07 2.111 1 97.94 55 SER B O 1
ATOM 1441 N N . ALA B 1 56 ? 18.281 13.875 -0.128 1 98.19 56 ALA B N 1
ATOM 1442 C CA . ALA B 1 56 ? 16.828 13.812 -0.104 1 98.19 56 ALA B CA 1
ATOM 1443 C C . ALA B 1 56 ? 16.344 12.57 0.626 1 98.19 56 ALA B C 1
ATOM 1445 O O . ALA B 1 56 ? 15.398 12.633 1.422 1 98.19 56 ALA B O 1
ATOM 1446 N N . ARG B 1 57 ? 17.031 11.477 0.381 1 98.31 57 ARG B N 1
ATOM 1447 C CA . ARG B 1 57 ? 16.641 10.219 1.012 1 98.31 57 ARG B CA 1
ATOM 1448 C C . ARG B 1 57 ? 16.891 10.258 2.516 1 98.31 57 ARG B C 1
ATOM 1450 O O . ARG B 1 57 ? 16.078 9.766 3.297 1 98.31 57 ARG B O 1
ATOM 1457 N N . LYS B 1 58 ? 17.969 10.859 2.93 1 98.56 58 LYS B N 1
ATOM 1458 C CA . LYS B 1 58 ? 18.25 11.039 4.352 1 98.56 58 LYS B CA 1
ATOM 1459 C C . LYS B 1 58 ? 17.203 11.922 5.016 1 98.56 58 LYS B C 1
ATOM 1461 O O . LYS B 1 58 ? 16.75 11.633 6.125 1 98.56 58 LYS B O 1
ATOM 1466 N N . ALA B 1 59 ? 16.797 12.992 4.332 1 98.75 59 ALA B N 1
ATOM 1467 C CA . ALA B 1 59 ? 15.758 13.891 4.836 1 98.75 59 ALA B CA 1
ATOM 1468 C C . ALA B 1 59 ? 14.414 13.172 4.953 1 98.75 59 ALA B C 1
ATOM 1470 O O . ALA B 1 59 ? 13.664 13.406 5.898 1 98.75 59 ALA B O 1
ATOM 1471 N N . GLY B 1 60 ? 14.148 12.352 3.975 1 98.81 60 GLY B N 1
ATOM 1472 C CA . GLY B 1 60 ? 12.938 11.547 4.047 1 98.81 60 GLY B CA 1
ATOM 1473 C C . GLY B 1 60 ? 12.898 10.633 5.258 1 98.81 60 GLY B C 1
ATOM 1474 O O . GLY B 1 60 ? 11.883 10.57 5.957 1 98.81 60 GLY B O 1
ATOM 1475 N N . ARG B 1 61 ? 14.047 9.961 5.535 1 98.75 61 ARG B N 1
ATOM 1476 C CA . ARG B 1 61 ? 14.141 9.094 6.703 1 98.75 61 ARG B CA 1
ATOM 1477 C C . ARG B 1 61 ? 13.953 9.883 7.992 1 98.75 61 ARG B C 1
ATOM 1479 O O . ARG B 1 61 ? 13.305 9.414 8.93 1 98.75 61 ARG B O 1
ATOM 1486 N N . ARG B 1 62 ? 14.516 11.023 7.996 1 98.69 62 ARG B N 1
ATOM 1487 C CA . ARG B 1 62 ? 14.383 11.883 9.172 1 98.69 62 ARG B CA 1
ATOM 1488 C C . ARG B 1 62 ? 12.938 12.32 9.375 1 98.69 62 ARG B C 1
ATOM 1490 O O . ARG B 1 62 ? 12.43 12.312 10.492 1 98.69 62 ARG B O 1
ATOM 1497 N N . ALA B 1 63 ? 12.258 12.75 8.312 1 98.81 63 ALA B N 1
ATOM 1498 C CA . ALA B 1 63 ? 10.852 13.141 8.398 1 98.81 63 ALA B CA 1
ATOM 1499 C C . ALA B 1 63 ? 9.992 12 8.922 1 98.81 63 ALA B C 1
ATOM 1501 O O . ALA B 1 63 ? 9.133 12.203 9.781 1 98.81 63 ALA B O 1
ATOM 1502 N N . LEU B 1 64 ? 10.25 10.828 8.445 1 98.88 64 LEU B N 1
ATOM 1503 C CA . LEU B 1 64 ? 9.492 9.656 8.859 1 98.88 64 LEU B CA 1
ATOM 1504 C C . LEU B 1 64 ? 9.75 9.328 10.328 1 98.88 64 LEU B C 1
ATOM 1506 O O . LEU B 1 64 ? 8.828 8.922 11.039 1 98.88 64 LEU B O 1
ATOM 1510 N N . ALA B 1 65 ? 10.977 9.523 10.75 1 98.62 65 ALA B N 1
ATOM 1511 C CA . ALA B 1 65 ? 11.375 9.188 12.117 1 98.62 65 ALA B CA 1
ATOM 1512 C C . ALA B 1 65 ? 10.68 10.086 13.133 1 98.62 65 ALA B C 1
ATOM 1514 O O . ALA B 1 65 ? 10.609 9.75 14.32 1 98.62 65 ALA B O 1
ATOM 1515 N N . HIS B 1 66 ? 10.102 11.188 12.711 1 97.75 66 HIS B N 1
ATOM 1516 C CA . HIS B 1 66 ? 9.469 12.148 13.609 1 97.75 66 HIS B CA 1
ATOM 1517 C C . HIS B 1 66 ? 7.957 11.945 13.648 1 97.75 66 HIS B C 1
ATOM 1519 O O . HIS B 1 66 ? 7.234 12.742 14.25 1 97.75 66 HIS B O 1
ATOM 1525 N N . LEU B 1 67 ? 7.496 10.93 13.031 1 98.75 67 LEU B N 1
ATOM 1526 C CA . LEU B 1 67 ? 6.074 10.609 13 1 98.75 67 LEU B CA 1
ATOM 1527 C C . LEU B 1 67 ? 5.785 9.336 13.797 1 98.75 67 LEU B C 1
ATOM 1529 O O . LEU B 1 67 ? 6.633 8.438 13.867 1 98.75 67 LEU B O 1
ATOM 1533 N N . ASP B 1 68 ? 4.645 9.297 14.414 1 98.62 68 ASP B N 1
ATOM 1534 C CA . ASP B 1 68 ? 4.109 8.016 14.852 1 98.62 68 ASP B CA 1
ATOM 1535 C C . ASP B 1 68 ? 3.48 7.254 13.688 1 98.62 68 ASP B C 1
ATOM 1537 O O . ASP B 1 68 ? 2.383 7.59 13.242 1 98.62 68 ASP B O 1
ATOM 1541 N N . LEU B 1 69 ? 4.141 6.219 13.203 1 98.88 69 LEU B N 1
ATOM 1542 C CA . LEU B 1 69 ? 3.658 5.449 12.055 1 98.88 69 LEU B CA 1
ATOM 1543 C C . LEU B 1 69 ? 2.803 4.273 12.516 1 98.88 69 LEU B C 1
ATOM 1545 O O . LEU B 1 69 ? 3.297 3.371 13.195 1 98.88 69 LEU B O 1
ATOM 1549 N N . LEU B 1 70 ? 1.602 4.332 12.109 1 98.88 70 LEU B N 1
ATOM 1550 C CA . LEU B 1 70 ? 0.64 3.307 12.508 1 98.88 70 LEU B CA 1
ATOM 1551 C C . LEU B 1 70 ? 0.749 2.082 11.609 1 98.88 70 LEU B C 1
ATOM 1553 O O . LEU B 1 70 ? 0.909 2.213 10.391 1 98.88 70 LEU B O 1
ATOM 1557 N N . ARG B 1 71 ? 0.618 0.94 12.18 1 98.75 71 ARG B N 1
ATOM 1558 C CA . ARG B 1 71 ? 0.83 -0.314 11.469 1 98.75 71 ARG B CA 1
ATOM 1559 C C . ARG B 1 71 ? -0.229 -0.515 10.391 1 98.75 71 ARG B C 1
ATOM 1561 O O . ARG B 1 71 ? -1.402 -0.198 10.594 1 98.75 71 ARG B O 1
ATOM 1568 N N . VAL B 1 72 ? 0.222 -1.107 9.289 1 98.81 72 VAL B N 1
ATOM 1569 C CA . VAL B 1 72 ? -0.683 -1.602 8.258 1 98.81 72 VAL B CA 1
ATOM 1570 C C . VAL B 1 72 ? -1.1 -3.035 8.578 1 98.81 72 VAL B C 1
ATOM 1572 O O . VAL B 1 72 ? -0.5 -3.99 8.078 1 98.81 72 VAL B O 1
ATOM 1575 N N . ASP B 1 73 ? -2.146 -3.137 9.367 1 98.69 73 ASP B N 1
ATOM 1576 C CA . ASP B 1 73 ? -2.543 -4.465 9.812 1 98.69 73 ASP B CA 1
ATOM 1577 C C . ASP B 1 73 ? -3.785 -4.953 9.07 1 98.69 73 ASP B C 1
ATOM 1579 O O . ASP B 1 73 ? -4.281 -4.27 8.172 1 98.69 73 ASP B O 1
ATOM 1583 N N . LYS B 1 74 ? -4.16 -6.191 9.422 1 98.62 74 LYS B N 1
ATOM 1584 C CA . LYS B 1 74 ? -5.285 -6.84 8.75 1 98.62 74 LYS B CA 1
ATOM 1585 C C . LYS B 1 74 ? -6.535 -5.965 8.805 1 98.62 74 LYS B C 1
ATOM 1587 O O . LYS B 1 74 ? -7.258 -5.84 7.816 1 98.62 74 LYS B O 1
ATOM 1592 N N . ARG B 1 75 ? -6.809 -5.332 9.93 1 98.56 75 ARG B N 1
ATOM 1593 C CA . ARG B 1 75 ? -8.008 -4.516 10.102 1 98.56 75 ARG B CA 1
ATOM 1594 C C . ARG B 1 75 ? -7.996 -3.314 9.164 1 98.56 75 ARG B C 1
ATOM 1596 O O . ARG B 1 75 ? -9 -3.018 8.516 1 98.56 75 ARG B O 1
ATOM 1603 N N . VAL B 1 76 ? -6.852 -2.619 9.07 1 98.88 76 VAL B N 1
ATOM 1604 C CA . VAL B 1 76 ? -6.719 -1.459 8.195 1 98.88 76 VAL B CA 1
ATOM 1605 C C . VAL B 1 76 ? -6.898 -1.886 6.738 1 98.88 76 VAL B C 1
ATOM 1607 O O . VAL B 1 76 ? -7.609 -1.228 5.977 1 98.88 76 VAL B O 1
ATOM 1610 N N . LEU B 1 77 ? -6.301 -3 6.355 1 98.94 77 LEU B N 1
ATOM 1611 C CA . LEU B 1 77 ? -6.352 -3.457 4.973 1 98.94 77 LEU B CA 1
ATOM 1612 C C . LEU B 1 77 ? -7.762 -3.896 4.594 1 98.94 77 LEU B C 1
ATOM 1614 O O . LEU B 1 77 ? -8.227 -3.627 3.484 1 98.94 77 LEU B O 1
ATOM 1618 N N . ASP B 1 78 ? -8.43 -4.551 5.523 1 98.75 78 ASP B N 1
ATOM 1619 C CA . ASP B 1 78 ? -9.805 -4.957 5.262 1 98.75 78 ASP B CA 1
ATOM 1620 C C . ASP B 1 78 ? -10.719 -3.742 5.117 1 98.75 78 ASP B C 1
ATOM 1622 O O . ASP B 1 78 ? -11.57 -3.707 4.227 1 98.75 78 ASP B O 1
ATOM 1626 N N . LEU B 1 79 ? -10.547 -2.75 5.977 1 98.56 79 LEU B N 1
ATOM 1627 C CA . LEU B 1 79 ? -11.32 -1.517 5.875 1 98.56 79 LEU B CA 1
ATOM 1628 C C . LEU B 1 79 ? -11.047 -0.812 4.551 1 98.56 79 LEU B C 1
ATOM 1630 O O . LEU B 1 79 ? -11.984 -0.398 3.861 1 98.56 79 LEU B O 1
ATOM 1634 N N . ALA B 1 80 ? -9.82 -0.674 4.141 1 98.81 80 ALA B N 1
ATOM 1635 C CA . ALA B 1 80 ? -9.422 -0.012 2.9 1 98.81 80 ALA B CA 1
ATOM 1636 C C . ALA B 1 80 ? -10.07 -0.679 1.69 1 98.81 80 ALA B C 1
ATOM 1638 O O . ALA B 1 80 ? -10.453 -0.004 0.732 1 98.81 80 ALA B O 1
ATOM 1639 N N . GLY B 1 81 ? -10.188 -1.99 1.767 1 98.62 81 GLY B N 1
ATOM 1640 C CA . GLY B 1 81 ? -10.742 -2.756 0.663 1 98.62 81 GLY B CA 1
ATOM 1641 C C . GLY B 1 81 ? -12.188 -2.396 0.354 1 98.62 81 GLY B C 1
ATOM 1642 O O . GLY B 1 81 ? -12.656 -2.596 -0.769 1 98.62 81 GLY B O 1
ATOM 1643 N N . GLY B 1 82 ? -12.883 -1.85 1.331 1 97.75 82 GLY B N 1
ATOM 1644 C CA . GLY B 1 82 ? -14.305 -1.587 1.162 1 97.75 82 GLY B CA 1
ATOM 1645 C C . GLY B 1 82 ? -14.641 -0.108 1.127 1 97.75 82 GLY B C 1
ATOM 1646 O O . GLY B 1 82 ? -15.805 0.268 1.009 1 97.75 82 GLY B O 1
ATOM 1647 N N . LEU B 1 83 ? -13.656 0.735 1.174 1 97.75 83 LEU B N 1
ATOM 1648 C CA . LEU B 1 83 ? -13.914 2.168 1.283 1 97.75 83 LEU B CA 1
ATOM 1649 C C . LEU B 1 83 ? -14.453 2.725 -0.03 1 97.75 83 LEU B C 1
ATOM 1651 O O . LEU B 1 83 ? -13.992 2.34 -1.107 1 97.75 83 LEU B O 1
ATOM 1655 N N . LEU B 1 84 ? -15.375 3.641 0.069 1 95.31 84 LEU B N 1
ATOM 1656 C CA . LEU B 1 84 ? -15.898 4.375 -1.075 1 95.31 84 LEU B CA 1
ATOM 1657 C C . LEU B 1 84 ? -15.266 5.762 -1.168 1 95.31 84 LEU B C 1
ATOM 1659 O O . LEU B 1 84 ? -14.766 6.289 -0.173 1 95.31 84 LEU B O 1
ATOM 1663 N N . PRO B 1 85 ? -15.25 6.301 -2.398 1 94.31 85 PRO B N 1
ATOM 1664 C CA . PRO B 1 85 ? -15.875 5.867 -3.65 1 94.31 85 PRO B CA 1
ATOM 1665 C C . PRO B 1 85 ? -15.102 4.738 -4.332 1 94.31 85 PRO B C 1
ATOM 1667 O O . PRO B 1 85 ? -13.969 4.438 -3.951 1 94.31 85 PRO B O 1
ATOM 1670 N N . PHE B 1 86 ? -15.656 4.207 -5.449 1 92.19 86 PHE B N 1
ATOM 1671 C CA . PHE B 1 86 ? -15.086 3.066 -6.156 1 92.19 86 PHE B CA 1
ATOM 1672 C C . PHE B 1 86 ? -13.758 3.439 -6.797 1 92.19 86 PHE B C 1
ATOM 1674 O O . PHE B 1 86 ? -12.867 2.596 -6.926 1 92.19 86 PHE B O 1
ATOM 1681 N N . GLU B 1 87 ? -13.633 4.699 -7.113 1 93.19 87 GLU B N 1
ATOM 1682 C CA . GLU B 1 87 ? -12.484 5.152 -7.887 1 93.19 87 GLU B CA 1
ATOM 1683 C C . GLU B 1 87 ? -11.289 5.449 -6.98 1 93.19 87 GLU B C 1
ATOM 1685 O O . GLU B 1 87 ? -10.188 5.715 -7.461 1 93.19 87 GLU B O 1
ATOM 1690 N N . LEU B 1 88 ? -11.539 5.387 -5.672 1 96.62 88 LEU B N 1
ATOM 1691 C CA . LEU B 1 88 ? -10.469 5.645 -4.711 1 96.62 88 LEU B CA 1
ATOM 1692 C C . LEU B 1 88 ? -9.312 4.672 -4.914 1 96.62 88 LEU B C 1
ATOM 1694 O O . LEU B 1 88 ? -9.516 3.457 -4.922 1 96.62 88 LEU B O 1
ATOM 1698 N N . ARG B 1 89 ? -8.078 5.168 -5.121 1 97.12 89 ARG B N 1
ATOM 1699 C CA . ARG B 1 89 ? -6.906 4.324 -5.34 1 97.12 89 ARG B CA 1
ATOM 1700 C C . ARG B 1 89 ? -6.531 3.572 -4.066 1 97.12 89 ARG B C 1
ATOM 1702 O O . ARG B 1 89 ? -6.797 4.043 -2.959 1 97.12 89 ARG B O 1
ATOM 1709 N N . THR B 1 90 ? -5.844 2.49 -4.199 1 98.5 90 THR B N 1
ATOM 1710 C CA . THR B 1 90 ? -5.566 1.584 -3.092 1 98.5 90 THR B CA 1
ATOM 1711 C C . THR B 1 90 ? -4.684 2.26 -2.049 1 98.5 90 THR B C 1
ATOM 1713 O O . THR B 1 90 ? -4.945 2.164 -0.848 1 98.5 90 THR B O 1
ATOM 1716 N N . LEU B 1 91 ? -3.596 2.988 -2.512 1 98.69 91 LEU B N 1
ATOM 1717 C CA . LEU B 1 91 ? -2.725 3.656 -1.552 1 98.69 91 LEU B CA 1
ATOM 1718 C C . LEU B 1 91 ? -3.496 4.699 -0.75 1 98.69 91 LEU B C 1
ATOM 1720 O O . LEU B 1 91 ? -3.361 4.773 0.474 1 98.69 91 LEU B O 1
ATOM 1724 N N . ASP B 1 92 ? -4.355 5.465 -1.383 1 98.56 92 ASP B N 1
ATOM 1725 C CA . ASP B 1 92 ? -5.188 6.457 -0.708 1 98.56 92 ASP B CA 1
ATOM 1726 C C . ASP B 1 92 ? -6.164 5.785 0.258 1 98.56 92 ASP B C 1
ATOM 1728 O O . ASP B 1 92 ? -6.375 6.273 1.371 1 98.56 92 ASP B O 1
ATOM 1732 N N . ALA B 1 93 ? -6.73 4.668 -0.16 1 98.81 93 ALA B N 1
ATOM 1733 C CA . ALA B 1 93 ? -7.676 3.928 0.675 1 98.81 93 ALA B CA 1
ATOM 1734 C C . ALA B 1 93 ? -7.016 3.467 1.972 1 98.81 93 ALA B C 1
ATOM 1736 O O . ALA B 1 93 ? -7.629 3.527 3.041 1 98.81 93 ALA B O 1
ATOM 1737 N N . ILE B 1 94 ? -5.812 3.031 1.891 1 98.94 94 ILE B N 1
ATOM 1738 C CA . ILE B 1 94 ? -5.113 2.551 3.076 1 98.94 94 ILE B CA 1
ATOM 1739 C C . ILE B 1 94 ? -4.82 3.721 4.012 1 98.94 94 ILE B C 1
ATOM 1741 O O . ILE B 1 94 ? -4.98 3.605 5.23 1 98.94 94 ILE B O 1
ATOM 1745 N N . HIS B 1 95 ? -4.391 4.824 3.471 1 98.94 95 HIS B N 1
ATOM 1746 C CA . HIS B 1 95 ? -4.191 6.012 4.293 1 98.94 95 HIS B CA 1
ATOM 1747 C C . HIS B 1 95 ? -5.484 6.438 4.977 1 98.94 95 HIS B C 1
ATOM 17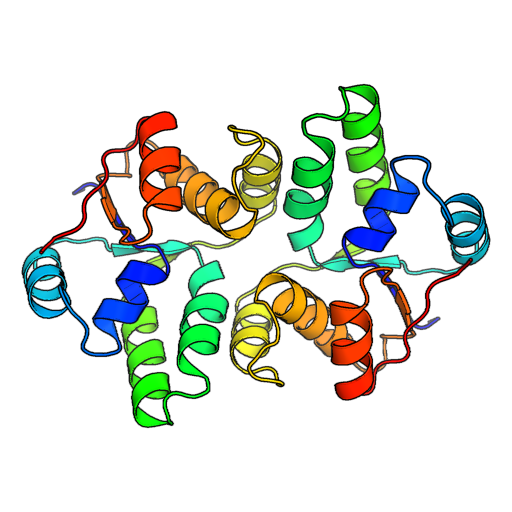49 O O . HIS B 1 95 ? -5.496 6.711 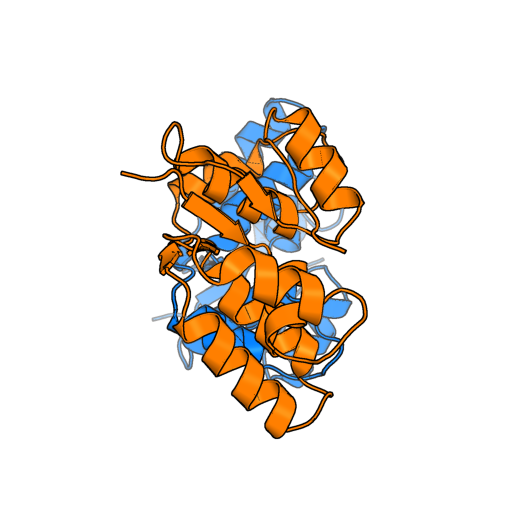6.18 1 98.94 95 HIS B O 1
ATOM 1755 N N . LEU B 1 96 ? -6.566 6.465 4.246 1 98.88 96 LEU B N 1
ATOM 1756 C CA . LEU B 1 96 ? -7.836 6.938 4.789 1 98.88 96 LEU B CA 1
ATOM 1757 C C . LEU B 1 96 ? -8.391 5.949 5.809 1 98.88 96 LEU B C 1
ATOM 1759 O O . LEU B 1 96 ? -8.961 6.352 6.824 1 98.88 96 LEU B O 1
ATOM 1763 N N . ALA B 1 97 ? -8.227 4.641 5.531 1 98.88 97 ALA B N 1
ATOM 1764 C CA . ALA B 1 97 ? -8.617 3.627 6.508 1 98.88 97 ALA B CA 1
ATOM 1765 C C . ALA B 1 97 ? -7.812 3.775 7.797 1 98.88 97 ALA B C 1
ATOM 1767 O O . ALA B 1 97 ? -8.359 3.639 8.891 1 98.88 97 ALA B O 1
ATOM 1768 N N . THR B 1 98 ? -6.539 4.031 7.66 1 98.88 98 THR B N 1
ATOM 1769 C CA . THR B 1 98 ? -5.68 4.254 8.82 1 98.88 98 THR B CA 1
ATOM 1770 C C . THR B 1 98 ? -6.164 5.457 9.625 1 98.88 98 THR B C 1
ATOM 1772 O O . THR B 1 98 ? -6.305 5.379 10.844 1 98.88 98 THR B O 1
ATOM 1775 N N . ALA B 1 99 ? -6.426 6.531 8.93 1 98.75 99 ALA B N 1
ATOM 1776 C CA . ALA B 1 99 ? -6.926 7.742 9.578 1 98.75 99 ALA B CA 1
ATOM 1777 C C . ALA B 1 99 ? -8.258 7.477 10.281 1 98.75 99 ALA B C 1
ATOM 1779 O O . ALA B 1 99 ? -8.469 7.938 11.406 1 98.75 99 ALA B O 1
ATOM 1780 N N . GLN B 1 100 ? -9.117 6.746 9.68 1 97.88 100 GLN B N 1
ATOM 1781 C CA . GLN B 1 100 ? -10.438 6.445 10.234 1 97.88 100 GLN B CA 1
ATOM 1782 C C . GLN B 1 100 ? -10.312 5.664 11.539 1 97.88 100 GLN B C 1
ATOM 1784 O O . GLN B 1 100 ? -11.125 5.844 12.453 1 97.88 100 GLN B O 1
ATOM 1789 N N . ARG B 1 101 ? -9.375 4.824 11.617 1 97.5 101 ARG B N 1
ATOM 1790 C CA . ARG B 1 101 ? -9.203 3.98 12.797 1 97.5 101 ARG B CA 1
ATOM 1791 C C . ARG B 1 101 ? -8.844 4.816 14.023 1 97.5 101 ARG B C 1
ATOM 1793 O O . ARG B 1 101 ? -8.977 4.355 15.156 1 97.5 101 ARG B O 1
ATOM 1800 N N . LEU B 1 102 ? -8.383 6.008 13.789 1 97.06 102 LEU B N 1
ATOM 1801 C CA . LEU B 1 102 ? -8.039 6.898 14.898 1 97.06 102 LEU B CA 1
ATOM 1802 C C . LEU B 1 102 ? -9.305 7.406 15.594 1 97.06 102 LEU B C 1
ATOM 1804 O O . LEU B 1 102 ? -9.258 7.816 16.75 1 97.06 102 LEU B O 1
ATOM 1808 N N . GLY B 1 103 ? -10.438 7.391 14.844 1 95.25 103 GLY B N 1
ATOM 1809 C CA . GLY B 1 103 ? -11.695 7.824 15.422 1 95.25 103 GLY B CA 1
ATOM 1810 C C . GLY B 1 103 ? -11.648 9.242 15.969 1 95.25 103 GLY B C 1
ATOM 1811 O O . GLY B 1 103 ? -11.234 10.164 15.266 1 95.25 103 GLY B O 1
ATOM 1812 N N . VAL B 1 104 ? -11.938 9.406 17.219 1 93.75 104 VAL B N 1
ATOM 1813 C CA . VAL B 1 104 ? -12.055 10.711 17.859 1 93.75 104 VAL B CA 1
ATOM 1814 C C . VAL B 1 104 ? -10.664 11.32 18.047 1 93.75 104 VAL B C 1
ATOM 1816 O O . VAL B 1 104 ? -10.531 12.523 18.281 1 93.75 104 VAL B O 1
ATOM 1819 N N . ASP B 1 105 ? -9.688 10.508 17.922 1 96.31 105 ASP B N 1
ATOM 1820 C CA . ASP B 1 105 ? -8.32 10.984 18.109 1 96.31 105 ASP B CA 1
ATOM 1821 C C . ASP B 1 105 ? -7.805 11.672 16.844 1 96.31 105 ASP B C 1
ATOM 1823 O O . ASP B 1 105 ? -6.758 12.32 16.859 1 96.31 105 ASP B O 1
ATOM 1827 N N . LEU B 1 106 ? -8.547 11.516 15.766 1 97.12 106 LEU B N 1
ATOM 1828 C CA . LEU B 1 106 ? -8.164 12.188 14.523 1 97.12 106 LEU B CA 1
ATOM 1829 C C . LEU B 1 106 ? -8.625 13.641 14.531 1 97.12 106 LEU B C 1
ATOM 1831 O O . LEU B 1 106 ? -9.82 13.922 14.594 1 97.12 106 LEU B O 1
ATOM 1835 N N . GLY B 1 107 ? -7.695 14.547 14.414 1 97.69 107 GLY B N 1
ATOM 1836 C CA . GLY B 1 107 ? -8.016 15.961 14.312 1 97.69 107 GLY B CA 1
ATOM 1837 C C . GLY B 1 107 ? -8.164 16.438 12.875 1 97.69 107 GLY B C 1
ATOM 1838 O O . GLY B 1 107 ? -9.242 16.859 12.461 1 97.69 107 GLY B O 1
ATOM 1839 N N . ARG B 1 108 ? -7.098 16.359 12.109 1 98.25 108 ARG B N 1
ATOM 1840 C CA . ARG B 1 108 ? -7.059 16.797 10.719 1 98.25 108 ARG B CA 1
ATOM 1841 C C . ARG B 1 108 ? -6.168 15.883 9.883 1 98.25 108 ARG B C 1
ATOM 1843 O O . ARG B 1 108 ? -5.23 15.281 10.398 1 98.25 108 ARG B O 1
ATOM 1850 N N . LEU B 1 109 ? -6.535 15.789 8.68 1 98.81 109 LEU B N 1
ATOM 1851 C CA . LEU B 1 109 ? -5.711 15.094 7.695 1 98.81 109 LEU B CA 1
ATOM 1852 C C . LEU B 1 109 ? -5.016 16.094 6.77 1 98.81 109 LEU B C 1
ATOM 1854 O O . LEU B 1 109 ? -5.672 16.953 6.164 1 98.81 109 LEU B O 1
ATOM 1858 N N . CYS B 1 110 ? -3.734 16 6.738 1 98.94 110 CYS B N 1
ATOM 1859 C CA . CYS B 1 110 ? -2.934 16.891 5.898 1 98.94 110 CYS B CA 1
ATOM 1860 C C . CYS B 1 110 ? -2.52 16.188 4.609 1 98.94 110 CYS B C 1
ATOM 1862 O O . CYS B 1 110 ? -1.841 15.164 4.645 1 98.94 110 CYS B O 1
ATOM 1864 N N . THR B 1 111 ? -2.902 16.703 3.498 1 98.88 111 THR B N 1
ATOM 1865 C CA . THR B 1 111 ? -2.553 16.172 2.188 1 98.88 111 THR B CA 1
ATOM 1866 C C . THR B 1 111 ? -2.461 17.297 1.155 1 98.88 111 THR B C 1
ATOM 1868 O O . THR B 1 111 ? -3.184 18.297 1.246 1 98.88 111 THR B O 1
ATOM 1871 N N . TYR B 1 112 ? -1.581 17.109 0.198 1 98.56 112 TYR B N 1
ATOM 1872 C CA . TYR B 1 112 ? -1.452 18.047 -0.906 1 98.56 112 TYR B CA 1
ATOM 1873 C C . TYR B 1 112 ? -1.848 17.406 -2.227 1 98.56 112 TYR B C 1
ATOM 1875 O O . TYR B 1 112 ? -1.568 17.953 -3.299 1 98.56 112 TYR B O 1
ATOM 1883 N N . ASP B 1 113 ? -2.357 16.219 -2.168 1 97.62 113 ASP B N 1
ATOM 1884 C CA . ASP B 1 113 ? -2.938 15.516 -3.303 1 97.62 113 ASP B CA 1
ATOM 1885 C C . ASP B 1 113 ? -4.438 15.789 -3.412 1 97.62 113 ASP B C 1
ATOM 1887 O O . ASP B 1 113 ? -5.203 15.43 -2.516 1 97.62 113 ASP B O 1
ATOM 1891 N N . ASP B 1 114 ? -4.875 16.344 -4.477 1 97.38 114 ASP B N 1
ATOM 1892 C CA . ASP B 1 114 ? -6.258 16.766 -4.676 1 97.38 114 ASP B CA 1
ATOM 1893 C C . ASP B 1 114 ? -7.215 15.578 -4.617 1 97.38 114 ASP B C 1
ATOM 1895 O O . ASP B 1 114 ? -8.305 15.68 -4.059 1 97.38 114 ASP B O 1
ATOM 1899 N N . ARG B 1 115 ? -6.84 14.5 -5.172 1 96 115 ARG B N 1
ATOM 1900 C CA . ARG B 1 115 ? -7.688 13.312 -5.156 1 96 115 ARG B CA 1
ATOM 1901 C C . ARG B 1 115 ? -7.867 12.789 -3.734 1 96 115 ARG B C 1
ATOM 1903 O O . ARG B 1 115 ? -8.984 12.453 -3.33 1 96 115 ARG B O 1
ATOM 1910 N N . MET B 1 116 ? -6.777 12.773 -3.023 1 96.69 116 MET B N 1
ATOM 1911 C CA . MET B 1 116 ? -6.82 12.391 -1.617 1 96.69 116 MET B CA 1
ATOM 1912 C C . MET B 1 116 ? -7.688 13.352 -0.813 1 96.69 116 MET B C 1
ATOM 1914 O O . MET B 1 116 ? -8.461 12.922 0.046 1 96.69 116 MET B O 1
ATOM 1918 N N . ARG B 1 117 ? -7.523 14.586 -1.07 1 97.88 117 ARG B N 1
ATOM 1919 C CA . ARG B 1 117 ? -8.297 15.617 -0.392 1 97.88 117 ARG B CA 1
ATOM 1920 C C . ARG B 1 117 ? -9.789 15.398 -0.579 1 97.88 117 ARG B C 1
ATOM 1922 O O . ARG B 1 117 ? -10.547 15.383 0.394 1 97.88 117 ARG B O 1
ATOM 1929 N N . ASP B 1 118 ? -10.195 15.211 -1.793 1 97.56 118 ASP B N 1
ATOM 1930 C CA . ASP B 1 118 ? -11.609 15.039 -2.111 1 97.56 118 ASP B CA 1
ATOM 1931 C C . ASP B 1 118 ? -12.172 13.781 -1.455 1 97.56 118 ASP B C 1
ATOM 1933 O O . ASP B 1 118 ? -13.273 13.805 -0.9 1 97.56 118 ASP B O 1
ATOM 1937 N N . ALA B 1 119 ? -11.453 12.695 -1.478 1 97.56 119 ALA B N 1
ATOM 1938 C CA . ALA B 1 119 ? -11.875 11.445 -0.858 1 97.56 119 ALA B CA 1
ATOM 1939 C C . ALA B 1 119 ? -12.008 11.594 0.655 1 97.56 119 ALA B C 1
ATOM 1941 O O . ALA B 1 119 ? -12.969 11.117 1.254 1 97.56 119 ALA B O 1
ATOM 1942 N N . ALA B 1 120 ? -11.023 12.234 1.235 1 98.12 120 ALA B N 1
ATOM 1943 C CA . ALA B 1 120 ? -11.039 12.445 2.68 1 98.12 120 ALA B CA 1
ATOM 1944 C C . ALA B 1 120 ? -12.258 13.258 3.104 1 98.12 120 ALA B C 1
ATOM 1946 O O . ALA B 1 120 ? -12.922 12.922 4.086 1 98.12 120 ALA B O 1
ATOM 1947 N N . LYS B 1 121 ? -12.555 14.305 2.359 1 97.69 121 LYS B N 1
ATOM 1948 C CA . LYS B 1 121 ? -13.711 15.141 2.658 1 97.69 121 LYS B CA 1
ATOM 1949 C C . LYS B 1 121 ? -15.008 14.352 2.529 1 97.69 121 LYS B C 1
ATOM 1951 O O . LYS B 1 121 ? -15.914 14.5 3.352 1 97.69 121 LYS B O 1
ATOM 1956 N N . THR B 1 122 ? -15.062 13.57 1.524 1 95.94 122 THR B N 1
ATOM 1957 C CA . THR B 1 122 ? -16.234 12.727 1.319 1 95.94 122 THR B CA 1
ATOM 1958 C C . THR B 1 122 ? -16.438 11.789 2.504 1 95.94 122 THR B C 1
ATOM 1960 O O . THR B 1 122 ? -17.578 11.445 2.848 1 95.94 122 THR B O 1
ATOM 1963 N N . LEU B 1 123 ? -15.383 11.414 3.168 1 95.88 123 LEU B N 1
ATOM 1964 C CA . LEU B 1 123 ? -15.438 10.5 4.305 1 95.88 123 LEU B CA 1
ATOM 1965 C C . LEU B 1 123 ? -15.609 11.266 5.609 1 95.88 123 LEU B C 1
ATOM 1967 O O . LEU B 1 123 ? -15.547 10.68 6.695 1 95.88 123 LEU B O 1
ATOM 1971 N N . GLY B 1 124 ? -15.742 12.586 5.477 1 96.5 124 GLY B N 1
ATOM 1972 C CA . GLY B 1 124 ? -16.094 13.398 6.629 1 96.5 124 GLY B CA 1
ATOM 1973 C C . GLY B 1 124 ? -14.883 13.875 7.41 1 96.5 124 GLY B C 1
ATOM 1974 O O . GLY B 1 124 ? -15.008 14.312 8.555 1 96.5 124 GLY B O 1
ATOM 1975 N N . MET B 1 125 ? -13.781 13.812 6.82 1 97.94 125 MET B N 1
ATOM 1976 C CA . MET B 1 125 ? -12.578 14.242 7.531 1 97.94 125 MET B CA 1
ATOM 1977 C C . MET B 1 125 ? -12.297 15.719 7.273 1 97.94 125 MET B C 1
ATOM 1979 O O . MET B 1 125 ? -12.523 16.219 6.172 1 97.94 125 MET B O 1
ATOM 1983 N N . ALA B 1 126 ? -11.82 16.359 8.32 1 98.31 126 ALA B N 1
ATOM 1984 C CA . ALA B 1 126 ? -11.281 17.703 8.141 1 98.31 126 ALA B CA 1
ATOM 1985 C C . ALA B 1 126 ? -9.914 17.656 7.457 1 98.31 126 ALA B C 1
ATOM 1987 O O . ALA B 1 126 ? -8.992 17 7.938 1 98.31 126 ALA B O 1
ATOM 1988 N N . VAL B 1 127 ? -9.812 18.359 6.324 1 98.75 127 VAL B N 1
ATOM 1989 C CA . VAL B 1 127 ? -8.578 18.297 5.543 1 98.75 127 VAL B CA 1
ATOM 1990 C C . VAL B 1 127 ? -7.887 19.656 5.551 1 98.75 127 VAL B C 1
ATOM 1992 O O . VAL B 1 127 ? -8.547 20.688 5.461 1 98.75 127 VAL B O 1
ATOM 1995 N N . ILE B 1 128 ? -6.547 19.594 5.664 1 98.75 128 ILE B N 1
ATOM 1996 C CA . ILE B 1 128 ? -5.766 20.812 5.633 1 98.75 128 ILE B CA 1
ATOM 1997 C C . ILE B 1 128 ? -4.633 20.688 4.617 1 98.75 128 ILE B C 1
ATOM 1999 O O . ILE B 1 128 ? -4.215 19.578 4.289 1 98.75 128 ILE B O 1
ATOM 2003 N N . ALA B 1 129 ? -4.176 21.781 4.156 1 98.75 129 ALA B N 1
ATOM 2004 C CA . ALA B 1 129 ? -3.02 21.953 3.283 1 98.75 129 ALA B CA 1
ATOM 2005 C C . ALA B 1 129 ? -2.375 23.328 3.479 1 98.75 129 ALA B C 1
ATOM 2007 O O . ALA B 1 129 ? -2.486 24.188 2.615 1 98.75 129 ALA B O 1
ATOM 2008 N N . PRO B 1 130 ? -1.713 23.469 4.566 1 98.56 130 PRO B N 1
ATOM 2009 C CA . PRO B 1 130 ? -1.093 24.766 4.824 1 98.56 130 PRO B CA 1
ATOM 2010 C C . PRO B 1 130 ? -0.299 25.297 3.627 1 98.56 130 PRO B C 1
ATOM 2012 O O . PRO B 1 130 ? 0.396 24.516 2.961 1 98.56 130 PRO B O 1
ATOM 2015 N N . SER B 1 131 ? -0.423 26.672 3.27 1 96.56 131 SER B N 1
ATOM 2016 C CA . SER B 1 131 ? 0.226 27.219 2.08 1 96.56 131 SER B CA 1
ATOM 2017 C C . SER B 1 131 ? 0.627 28.672 2.285 1 96.56 131 SER B C 1
ATOM 2019 O O . SER B 1 131 ? 0.08 29.359 3.152 1 96.56 131 SER B O 1
#

pLDDT: mean 97.44, std 3.77, range [60.66, 98.94]

Organism: Mycobacterium tuberculosis (strain CDC 1551 / Oshkosh) (NCBI:txid83331)

Secondary structure (DSSP, 8-state):
-PPEEEE-HHHHHHHHS--TTHHHHHHHHTT---EEEETTHHHHHHHHTTTS-HHHHHHHHHHHHTSEEEPB-HHHHHHHHH-SSTT--HHHHHHHHHHHHTGGGEEEEE---HHHHHHHHHTT--EE---/-PPEEEE-HHHHHHHHS--TTHHHHHHHHTT---EEEETTHHHHHHHHTTTS-HHHHHHHHHHHHTSEEEPB-HHHHHHHHH-SSTT--HHHHHHHHHHHHTGGGEEEEE---HHHHHHHHHTT--EE---